Protein AF-A0A6C0LDL0-F1 (afdb_monomer_lite)

Organism: NCBI:txid1070528

pLDDT: mean 71.93, std 15.54, range [28.22, 93.62]

Sequence (248 aa):
MPNIIWKTESDQFRLFKLRNNGIKYDDFTFYVSGMIQRMNYEASFVFADFCFYDNYWELLEEDKIDSIYRKVIIENINTLTFTECYNLLWTDAGDKQNHINDLLTMKHNLYNAIRNHIEYHDHIEYISEDFYYRRKGDIASSRVCYRICLKENRNIIARYIYEKIWRAKNTNKDLLVNSTNKYILDHIRSTTYNKKDLEFVIYEYGIQNAIEEFRECYDGDPKDITFNIAYYILCDSFEYIAYTRSSL

Secondary structure (DSSP, 8-state):
------B-TTS-B----B--S-----HHHHHHHHHHHHHHHHHHHHHGGGTTSS-GGGS--HHHHHHHHIIIIIHHHHH--HHHHHHHHHTTS-S--TT---HHHHHHHHHHHHHHTBTTGGGS----GGGGT--TT-----EEEEEEEES-S--HHHHHHHHHHTT-EESSHHHHHHHHHHHHHHHHHSTT--HHHHHHHHHHH-HHHHHHHHTTT--S-GGGHHHHHHHHHHHHTEEEEEEEE---

Radius of gyration: 23.72 Å; chains: 1; bounding box: 54×42×66 Å

Foldseek 3Di:
DPPPQDCDPVSFGQPKDFDPPVDDDDPLNVVLVVLSVQLSVLVCVLCVVPPPDPCCVLRLALVSSQVSCCVRLVVVLLPDDQVRLCVNVPRPDPDDDPDPPDSLVSSVVSSVVSLVRIPCSVSHDDDPSCVSVDDPPDPWPFQKKKFKDFQDPQLVLLVVLCVVRRVRMHSDPVVSLVVSLVSLLVVLPPPPDDLVSLVVLCVSVPVVVLCVVCVVPDPDDPVCSSVVSSSVSSSVRMDIDIDTDTDD

Structure (mmCIF, N/CA/C/O backbone):
data_AF-A0A6C0LDL0-F1
#
_entry.id   AF-A0A6C0LDL0-F1
#
loop_
_atom_site.group_PDB
_atom_site.id
_atom_site.type_symbol
_atom_site.label_atom_id
_atom_site.label_alt_id
_atom_site.label_comp_id
_atom_site.label_asym_id
_atom_site.label_entity_id
_atom_site.label_seq_id
_atom_site.pdbx_PDB_ins_code
_atom_site.Cartn_x
_atom_site.Cartn_y
_atom_site.Cartn_z
_atom_site.occupancy
_atom_site.B_iso_or_equiv
_atom_site.auth_seq_id
_atom_site.auth_comp_id
_atom_site.auth_asym_id
_atom_site.auth_atom_id
_atom_site.pdbx_PDB_model_num
ATOM 1 N N . MET A 1 1 ? -2.805 -13.059 5.189 1.00 28.22 1 MET A N 1
ATOM 2 C CA . MET A 1 1 ? -1.572 -12.419 5.689 1.00 28.22 1 MET A CA 1
ATOM 3 C C . MET A 1 1 ? -0.573 -12.437 4.547 1.00 28.22 1 MET A C 1
ATOM 5 O O . MET A 1 1 ? -0.261 -13.538 4.110 1.00 28.22 1 MET A O 1
ATOM 9 N N . PRO A 1 2 ? -0.129 -11.296 3.997 1.00 37.16 2 PRO A N 1
ATOM 10 C CA . PRO A 1 2 ? 1.035 -11.313 3.121 1.00 37.16 2 PRO A CA 1
ATOM 11 C C . PRO A 1 2 ? 2.207 -11.815 3.965 1.00 37.16 2 PRO A C 1
ATOM 13 O O . PRO A 1 2 ? 2.453 -11.283 5.049 1.00 37.16 2 PRO A O 1
ATOM 16 N N . ASN A 1 3 ? 2.838 -12.904 3.525 1.00 41.25 3 ASN A N 1
ATOM 17 C CA . ASN A 1 3 ? 3.999 -13.476 4.196 1.00 41.25 3 ASN A CA 1
ATOM 18 C C . ASN A 1 3 ? 5.022 -12.362 4.421 1.00 41.25 3 ASN A C 1
ATOM 20 O O . ASN A 1 3 ? 5.351 -11.651 3.474 1.00 41.25 3 ASN A O 1
ATOM 24 N N . ILE A 1 4 ? 5.467 -12.217 5.673 1.00 45.88 4 ILE A N 1
ATOM 25 C CA . ILE A 1 4 ? 6.482 -11.260 6.130 1.00 45.88 4 ILE A CA 1
ATOM 26 C C . ILE A 1 4 ? 7.511 -11.044 5.020 1.00 45.88 4 ILE A C 1
ATOM 28 O O . ILE A 1 4 ? 8.131 -12.002 4.568 1.00 45.88 4 ILE A O 1
ATOM 32 N N . ILE A 1 5 ? 7.652 -9.802 4.558 1.00 57.97 5 ILE A N 1
ATOM 33 C CA . ILE A 1 5 ? 8.619 -9.388 3.541 1.00 57.97 5 ILE A CA 1
ATOM 34 C C . ILE A 1 5 ? 10.006 -9.681 4.123 1.00 57.97 5 ILE A C 1
ATOM 36 O O . ILE A 1 5 ? 10.445 -9.067 5.092 1.00 57.97 5 ILE A O 1
ATOM 40 N N . TRP A 1 6 ? 10.591 -10.775 3.636 1.00 53.78 6 TRP A N 1
ATOM 41 C CA . TRP A 1 6 ? 11.450 -11.653 4.425 1.00 53.78 6 TRP A CA 1
ATOM 42 C C . TRP A 1 6 ? 12.727 -10.948 4.884 1.00 53.78 6 TRP A C 1
ATOM 44 O O . TRP A 1 6 ? 13.599 -10.651 4.068 1.00 53.78 6 TRP A O 1
ATOM 54 N N . LYS A 1 7 ? 12.865 -10.787 6.203 1.00 48.72 7 LYS A N 1
ATOM 55 C CA . LYS A 1 7 ? 14.163 -10.855 6.875 1.00 48.72 7 LYS A CA 1
ATOM 56 C C . LYS A 1 7 ? 14.710 -12.261 6.607 1.00 48.72 7 LYS A C 1
ATOM 58 O O . LYS A 1 7 ? 14.133 -13.243 7.071 1.00 48.72 7 LYS A O 1
ATOM 63 N N . THR A 1 8 ? 15.725 -12.383 5.759 1.00 53.81 8 THR A N 1
ATOM 64 C CA . THR A 1 8 ? 16.346 -13.685 5.471 1.00 53.81 8 THR A CA 1
ATOM 65 C C . THR A 1 8 ? 17.175 -14.164 6.666 1.00 53.81 8 THR A C 1
ATOM 67 O O . THR A 1 8 ? 17.489 -13.384 7.562 1.00 53.81 8 THR A O 1
ATOM 70 N N . GLU A 1 9 ? 17.607 -15.429 6.651 1.00 50.00 9 GLU A N 1
ATOM 71 C CA . GLU A 1 9 ? 18.563 -15.987 7.632 1.00 50.00 9 GLU A CA 1
ATOM 72 C C . GLU A 1 9 ? 19.895 -15.209 7.695 1.00 50.00 9 GLU A C 1
ATOM 74 O O . GLU A 1 9 ? 20.665 -15.358 8.636 1.00 50.00 9 GLU A O 1
ATOM 79 N N . SER A 1 10 ? 20.151 -14.354 6.701 1.00 53.44 10 SER A N 1
ATOM 80 C CA . SER A 1 10 ? 21.313 -13.471 6.597 1.00 53.44 10 SER A CA 1
ATOM 81 C C . SER A 1 10 ? 21.033 -12.017 7.016 1.00 53.44 10 SER A C 1
ATOM 83 O O . SER A 1 10 ? 21.749 -11.127 6.565 1.00 53.44 10 SER A O 1
ATOM 85 N N . ASP A 1 11 ? 19.958 -11.749 7.767 1.00 52.00 11 ASP A N 1
ATOM 86 C CA . ASP A 1 11 ? 19.522 -10.405 8.192 1.00 52.00 11 ASP A CA 1
ATOM 87 C C . ASP A 1 11 ? 19.252 -9.406 7.041 1.00 52.00 11 ASP A C 1
ATOM 89 O O . ASP A 1 11 ? 19.242 -8.193 7.245 1.00 52.00 11 ASP A O 1
ATOM 93 N N . GLN A 1 12 ? 18.995 -9.881 5.816 1.00 57.44 12 GLN A N 1
ATOM 94 C CA . GLN A 1 12 ? 18.737 -8.997 4.673 1.00 57.44 12 GLN A CA 1
ATOM 95 C C . GLN A 1 12 ? 17.242 -8.769 4.460 1.00 57.44 12 GLN A C 1
ATOM 97 O O . GLN A 1 12 ? 16.451 -9.711 4.453 1.00 57.44 12 GLN A O 1
ATOM 102 N N . PHE A 1 13 ? 16.879 -7.510 4.221 1.00 64.88 13 PHE A N 1
ATOM 103 C CA . PHE A 1 13 ? 15.539 -7.090 3.826 1.00 64.88 13 PHE A CA 1
ATOM 104 C C . PHE A 1 13 ? 15.328 -7.316 2.323 1.00 64.88 13 PHE A C 1
ATOM 106 O O . PHE A 1 13 ? 16.095 -6.800 1.506 1.00 64.88 13 PHE A O 1
ATOM 113 N N . ARG A 1 14 ? 14.300 -8.083 1.935 1.00 71.94 14 ARG A N 1
ATOM 114 C CA . ARG A 1 14 ? 13.964 -8.326 0.519 1.00 71.94 14 ARG A CA 1
ATOM 115 C C . ARG A 1 14 ? 12.525 -7.935 0.208 1.00 71.94 14 ARG A C 1
ATOM 117 O O . ARG A 1 14 ? 11.617 -8.744 0.384 1.00 71.94 14 ARG A O 1
ATOM 124 N N . LEU A 1 15 ? 12.360 -6.712 -0.291 1.00 78.31 15 LEU A N 1
ATOM 125 C CA . LEU A 1 15 ? 11.084 -6.135 -0.711 1.00 78.31 15 LEU A CA 1
ATOM 126 C C . LEU A 1 15 ? 10.653 -6.567 -2.112 1.00 78.31 15 LEU A C 1
ATOM 128 O O . LEU A 1 15 ? 9.472 -6.744 -2.351 1.00 78.31 15 LEU A O 1
ATOM 132 N N . PHE A 1 16 ? 11.595 -6.752 -3.032 1.00 83.12 16 PHE A N 1
ATOM 133 C CA . PHE A 1 16 ? 11.325 -7.079 -4.428 1.00 83.12 16 PHE A CA 1
ATOM 134 C C . PHE A 1 16 ? 11.878 -8.459 -4.772 1.00 83.12 16 PHE A C 1
ATOM 136 O O . PHE A 1 16 ? 12.965 -8.849 -4.331 1.00 83.12 16 PHE A O 1
ATOM 143 N N . LYS A 1 17 ? 11.133 -9.200 -5.590 1.00 84.94 17 LYS A N 1
ATOM 144 C CA . LYS A 1 17 ? 11.493 -10.535 -6.069 1.00 84.94 17 LYS A CA 1
ATOM 145 C C . LYS A 1 17 ? 11.041 -10.702 -7.511 1.00 84.94 17 LYS A C 1
ATOM 147 O O . LYS A 1 17 ? 10.088 -10.057 -7.947 1.00 84.94 17 LYS A O 1
ATOM 152 N N . LEU A 1 18 ? 11.751 -11.562 -8.233 1.00 84.50 18 LEU A N 1
ATOM 153 C CA . LEU A 1 18 ? 11.406 -11.922 -9.599 1.00 84.50 18 LEU A CA 1
ATOM 154 C C . LEU A 1 18 ? 10.210 -12.881 -9.567 1.00 84.50 18 LEU A C 1
ATOM 156 O O . LEU A 1 18 ? 10.210 -13.843 -8.797 1.00 84.50 18 LEU A O 1
ATOM 160 N N . ARG A 1 19 ? 9.200 -12.634 -10.398 1.00 83.94 19 ARG A N 1
ATOM 161 C CA . ARG A 1 19 ? 8.028 -13.501 -10.519 1.00 83.94 19 ARG A CA 1
ATOM 162 C C . ARG A 1 19 ? 8.451 -14.834 -11.144 1.00 83.94 19 ARG A C 1
ATOM 164 O O . ARG A 1 19 ? 9.032 -14.863 -12.225 1.00 83.94 19 ARG A O 1
ATOM 171 N N . ASN A 1 20 ? 8.181 -15.944 -10.461 1.00 69.06 20 ASN A N 1
ATOM 172 C CA . ASN A 1 20 ? 8.690 -17.261 -10.844 1.00 69.06 20 ASN A CA 1
ATOM 173 C C . ASN A 1 20 ? 7.815 -17.906 -11.940 1.00 69.06 20 ASN A C 1
ATOM 175 O O . ASN A 1 20 ? 7.008 -18.787 -11.664 1.00 69.06 20 ASN A O 1
ATOM 179 N N . ASN A 1 21 ? 7.951 -17.439 -13.184 1.00 65.19 21 ASN A N 1
ATOM 180 C CA . ASN A 1 21 ? 7.106 -17.848 -14.318 1.00 65.19 21 ASN A CA 1
ATOM 181 C C . ASN A 1 21 ? 7.769 -18.890 -15.247 1.00 65.19 21 ASN A C 1
ATOM 183 O O . ASN A 1 21 ? 7.489 -18.917 -16.440 1.00 65.19 21 ASN A O 1
ATOM 187 N N . GLY A 1 22 ? 8.661 -19.746 -14.732 1.00 58.62 22 GLY A N 1
ATOM 188 C CA . GLY A 1 22 ? 9.366 -20.741 -15.564 1.00 58.62 22 GLY A CA 1
ATOM 189 C C . GLY A 1 22 ? 10.417 -20.126 -16.497 1.00 58.62 22 GLY A C 1
ATOM 190 O O . GLY A 1 22 ? 10.617 -20.593 -17.616 1.00 58.62 22 GLY A O 1
ATOM 191 N N . ILE A 1 23 ? 11.061 -19.054 -16.033 1.00 57.69 23 ILE A N 1
ATOM 192 C CA . ILE A 1 23 ? 11.940 -18.192 -16.822 1.00 57.69 23 ILE A CA 1
ATOM 193 C C . ILE A 1 23 ? 13.207 -18.945 -17.261 1.00 57.69 23 ILE A C 1
ATOM 195 O O . ILE A 1 23 ? 13.897 -19.556 -16.441 1.00 57.69 23 ILE A O 1
ATOM 199 N N . LYS A 1 24 ? 13.537 -18.875 -18.555 1.00 62.00 24 LYS A N 1
ATOM 200 C CA . LYS A 1 24 ? 14.876 -19.210 -19.056 1.00 62.00 24 LYS A CA 1
ATOM 201 C C . LYS A 1 24 ? 15.785 -18.009 -18.811 1.00 62.00 24 LYS A C 1
ATOM 203 O O . LYS A 1 24 ? 15.403 -16.894 -19.126 1.00 62.00 24 LYS A O 1
ATOM 208 N N . TYR A 1 25 ? 16.973 -18.234 -18.254 1.00 64.75 25 TYR A N 1
ATOM 209 C CA . TYR A 1 25 ? 17.947 -17.162 -18.048 1.00 64.75 25 TYR A CA 1
ATOM 210 C C . TYR A 1 25 ? 18.442 -16.622 -19.394 1.00 64.75 25 TYR A C 1
ATOM 212 O O . TYR A 1 25 ? 19.278 -17.247 -20.046 1.00 64.75 25 TYR A O 1
ATOM 220 N N . ASP A 1 26 ? 17.914 -15.470 -19.783 1.00 76.94 26 ASP A N 1
ATOM 221 C CA . ASP A 1 26 ? 18.358 -14.644 -20.900 1.00 76.94 26 ASP A CA 1
ATOM 222 C C . ASP A 1 26 ? 18.876 -13.282 -20.401 1.00 76.94 26 ASP A C 1
ATOM 224 O O . ASP A 1 26 ? 18.864 -12.981 -19.198 1.00 76.94 26 ASP A O 1
ATOM 228 N N . ASP A 1 27 ? 19.369 -12.460 -21.329 1.00 80.69 27 ASP A N 1
ATOM 229 C CA . ASP A 1 27 ? 19.936 -11.144 -21.023 1.00 80.69 27 ASP A CA 1
ATOM 230 C C . ASP A 1 27 ? 18.918 -10.220 -20.333 1.00 80.69 27 ASP A C 1
ATOM 232 O O . ASP A 1 27 ? 19.276 -9.465 -19.423 1.00 80.69 27 ASP A O 1
ATOM 236 N N . PHE A 1 28 ? 17.635 -10.319 -20.698 1.00 85.94 28 PHE A N 1
ATOM 237 C CA . PHE A 1 28 ? 16.559 -9.557 -20.069 1.00 85.94 28 PHE A CA 1
ATOM 238 C C . PHE A 1 28 ? 16.333 -9.981 -18.613 1.00 85.94 28 PHE A C 1
ATOM 240 O O . PHE A 1 28 ? 16.312 -9.145 -17.706 1.00 85.94 28 PHE A O 1
ATOM 247 N N . THR A 1 29 ? 16.257 -11.282 -18.350 1.00 84.88 29 THR A N 1
ATOM 248 C CA . THR A 1 29 ? 16.105 -11.840 -17.002 1.00 84.88 29 THR A CA 1
ATOM 249 C C . THR A 1 29 ? 17.275 -11.455 -16.101 1.00 84.88 29 THR A C 1
ATOM 251 O O . THR A 1 29 ? 17.080 -11.122 -14.924 1.00 84.88 29 THR A O 1
ATOM 254 N N . PHE A 1 30 ? 18.498 -11.470 -16.639 1.00 87.00 30 PHE A N 1
ATOM 255 C CA . PHE A 1 30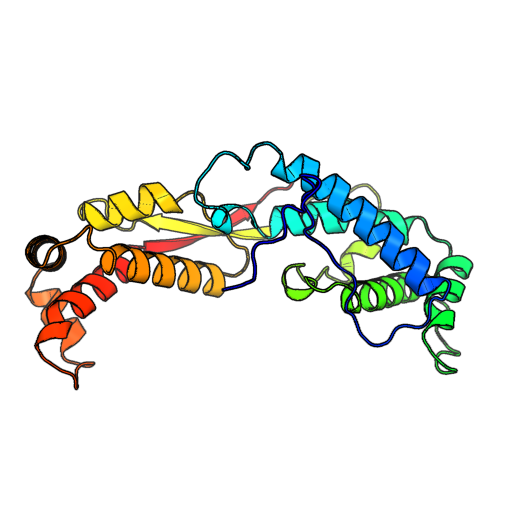 ? 19.684 -11.014 -15.921 1.00 87.00 30 PHE A CA 1
ATOM 256 C C . PHE A 1 30 ? 19.593 -9.519 -15.584 1.00 87.00 30 PHE A C 1
ATOM 258 O O . PHE A 1 30 ? 19.826 -9.127 -14.436 1.00 87.00 30 PHE A O 1
ATOM 265 N N . TYR A 1 31 ? 19.171 -8.697 -16.548 1.00 88.50 31 TYR A N 1
ATOM 266 C CA . TYR A 1 31 ? 18.965 -7.263 -16.360 1.00 88.50 31 TYR A CA 1
ATOM 267 C C . TYR A 1 31 ? 17.920 -6.958 -15.272 1.00 88.50 31 TYR A C 1
ATOM 269 O O . TYR A 1 31 ? 18.196 -6.196 -14.339 1.00 88.50 31 TYR A O 1
ATOM 277 N N . VAL A 1 32 ? 16.752 -7.610 -15.321 1.00 87.31 32 VAL A N 1
ATOM 278 C CA . VAL A 1 32 ? 15.690 -7.467 -14.308 1.00 87.31 32 VAL A CA 1
ATOM 279 C C . VAL A 1 32 ? 16.180 -7.905 -12.927 1.00 87.31 32 VAL A C 1
ATOM 281 O O . VAL A 1 32 ? 15.960 -7.204 -11.936 1.00 87.31 32 VAL A O 1
ATOM 284 N N . SER A 1 33 ? 16.902 -9.024 -12.847 1.00 87.25 33 SER A N 1
ATOM 285 C CA . SER A 1 33 ? 17.465 -9.522 -11.586 1.00 87.25 33 SER A CA 1
ATOM 286 C C . SER A 1 33 ? 18.438 -8.521 -10.954 1.00 87.25 33 SER A C 1
ATOM 288 O O . SER A 1 33 ? 18.387 -8.292 -9.743 1.00 87.25 33 SER A O 1
ATOM 290 N N . GLY A 1 34 ? 19.284 -7.875 -11.764 1.00 88.06 34 GLY A N 1
ATOM 291 C CA . GLY A 1 34 ? 20.188 -6.817 -11.312 1.00 88.06 34 GLY A CA 1
ATOM 292 C C . GLY A 1 34 ? 19.450 -5.590 -10.765 1.00 88.06 34 GLY A C 1
ATOM 293 O O . GLY A 1 34 ? 19.830 -5.055 -9.720 1.00 88.06 34 GLY A O 1
ATOM 294 N N . MET A 1 35 ? 18.356 -5.171 -11.412 1.00 87.81 35 MET A N 1
ATOM 295 C CA . MET A 1 35 ? 17.511 -4.086 -10.897 1.00 87.81 35 MET A CA 1
ATOM 296 C C . MET A 1 35 ? 16.876 -4.450 -9.555 1.00 87.81 35 MET A C 1
ATOM 298 O O . MET A 1 35 ? 16.961 -3.663 -8.616 1.00 87.81 35 MET A O 1
ATOM 302 N N . ILE A 1 36 ? 16.325 -5.657 -9.420 1.00 87.69 36 ILE A N 1
ATOM 303 C CA . ILE A 1 36 ? 15.714 -6.127 -8.168 1.00 87.69 36 ILE A CA 1
ATOM 304 C C . ILE A 1 36 ? 16.727 -6.136 -7.015 1.00 87.69 36 ILE A C 1
ATOM 306 O O . ILE A 1 36 ? 16.395 -5.736 -5.898 1.00 87.69 36 ILE A O 1
ATOM 310 N N . GLN A 1 37 ? 17.974 -6.548 -7.260 1.00 87.31 37 GLN A N 1
ATOM 311 C CA . GLN A 1 37 ? 19.031 -6.496 -6.243 1.00 87.31 37 GLN A CA 1
ATOM 312 C C . GLN A 1 37 ? 19.301 -5.063 -5.771 1.00 87.31 37 GLN A C 1
ATOM 314 O O . GLN A 1 37 ? 19.355 -4.816 -4.566 1.00 87.31 37 GLN A O 1
ATOM 319 N N . ARG A 1 38 ? 19.410 -4.108 -6.703 1.00 86.88 38 ARG A N 1
ATOM 320 C CA . ARG A 1 38 ? 19.598 -2.686 -6.375 1.00 86.88 38 ARG A CA 1
ATOM 321 C C . ARG A 1 38 ? 18.394 -2.101 -5.643 1.00 86.88 38 ARG A C 1
ATOM 323 O O . ARG A 1 38 ? 18.577 -1.378 -4.673 1.00 86.88 38 ARG A O 1
ATOM 330 N N . MET A 1 39 ? 17.176 -2.448 -6.054 1.00 85.56 39 MET A N 1
ATOM 331 C CA . MET A 1 39 ? 15.959 -2.015 -5.364 1.00 85.56 39 MET A CA 1
ATOM 332 C C . MET A 1 39 ? 15.907 -2.537 -3.929 1.00 85.56 39 MET A C 1
ATOM 334 O O . MET A 1 39 ? 15.558 -1.787 -3.028 1.00 85.56 39 MET A O 1
ATOM 338 N N . ASN A 1 40 ? 16.282 -3.797 -3.693 1.00 84.56 40 ASN A N 1
ATOM 339 C CA . ASN A 1 40 ? 16.356 -4.355 -2.341 1.00 84.56 40 ASN A CA 1
ATOM 340 C C . ASN A 1 40 ? 17.429 -3.675 -1.485 1.00 84.56 40 ASN A C 1
ATOM 342 O O . ASN A 1 40 ? 17.199 -3.426 -0.304 1.00 84.56 40 ASN A O 1
ATOM 346 N N . TYR A 1 41 ? 18.575 -3.337 -2.078 1.00 84.31 41 TYR A N 1
ATOM 347 C CA . TYR A 1 41 ? 19.612 -2.559 -1.405 1.00 84.31 41 TYR A CA 1
ATOM 348 C C . TYR A 1 41 ? 19.095 -1.170 -1.007 1.00 84.31 41 TYR A C 1
ATOM 350 O O . TYR A 1 41 ? 19.170 -0.805 0.160 1.00 84.31 41 TYR A O 1
ATOM 358 N N . GLU A 1 42 ? 18.482 -0.428 -1.928 1.00 82.00 42 GLU A N 1
ATOM 359 C CA . GLU A 1 42 ? 17.892 0.888 -1.645 1.00 82.00 42 GLU A CA 1
ATOM 360 C C . GLU A 1 42 ? 16.760 0.816 -0.613 1.00 82.00 42 GLU A C 1
ATOM 362 O O . GLU A 1 42 ? 16.717 1.613 0.323 1.00 82.00 42 GLU A O 1
ATOM 367 N N . ALA A 1 43 ? 15.895 -0.195 -0.722 1.00 79.62 43 ALA A N 1
ATOM 368 C CA . ALA A 1 43 ? 14.877 -0.480 0.278 1.00 79.62 43 ALA A CA 1
ATOM 369 C C . ALA A 1 43 ? 15.507 -0.668 1.661 1.00 79.62 43 ALA A C 1
ATOM 371 O O . ALA A 1 43 ? 15.029 -0.086 2.629 1.00 79.62 43 ALA A O 1
ATOM 372 N N . SER A 1 44 ? 16.614 -1.406 1.763 1.00 76.75 44 SER A N 1
ATOM 373 C CA . SER A 1 44 ? 17.271 -1.619 3.053 1.00 76.75 44 SER A CA 1
ATOM 374 C C . SER A 1 44 ? 17.696 -0.314 3.736 1.00 76.75 44 SER A C 1
ATOM 376 O O . SER A 1 44 ? 17.535 -0.225 4.945 1.00 76.75 44 SER A O 1
ATOM 378 N N . PHE A 1 45 ? 18.124 0.722 2.999 1.00 74.38 45 PHE A N 1
ATOM 379 C CA . PHE A 1 45 ? 18.415 2.041 3.587 1.00 74.38 45 PHE A CA 1
ATOM 380 C C . PHE A 1 45 ? 17.151 2.792 3.977 1.00 74.38 45 PHE A C 1
ATOM 382 O O . PHE A 1 45 ? 17.072 3.320 5.081 1.00 74.38 45 PHE A O 1
ATOM 389 N N . VAL A 1 46 ? 16.155 2.826 3.088 1.00 71.69 46 VAL A N 1
ATOM 390 C CA . VAL A 1 46 ? 14.884 3.526 3.335 1.00 71.69 46 VAL A CA 1
ATOM 391 C C . VAL A 1 46 ? 14.149 2.940 4.546 1.00 71.69 46 VAL A C 1
ATOM 393 O O . VAL A 1 46 ? 13.451 3.663 5.258 1.00 71.69 46 VAL A O 1
ATOM 396 N N . PHE A 1 47 ? 14.324 1.642 4.797 1.00 68.75 47 PHE A N 1
ATOM 397 C CA . PHE A 1 47 ? 13.662 0.909 5.872 1.00 68.75 47 PHE A CA 1
ATOM 398 C C . PHE A 1 47 ? 14.574 0.582 7.072 1.00 68.75 47 PHE A C 1
ATOM 400 O O . PHE A 1 47 ? 14.081 0.019 8.049 1.00 68.75 47 PHE A O 1
ATOM 407 N N . ALA A 1 48 ? 15.861 0.959 7.056 1.00 64.38 48 ALA A N 1
ATOM 408 C CA . ALA A 1 48 ? 16.828 0.649 8.122 1.00 64.38 48 ALA A CA 1
ATOM 409 C C . ALA A 1 48 ? 16.403 1.176 9.505 1.00 64.38 48 ALA A C 1
ATOM 411 O O . ALA A 1 48 ? 16.566 0.483 10.508 1.00 64.38 48 ALA A O 1
ATOM 412 N N . ASP A 1 49 ? 15.796 2.364 9.555 1.00 52.00 49 ASP A N 1
ATOM 413 C CA . ASP A 1 49 ? 15.387 3.025 10.807 1.00 52.00 49 ASP A CA 1
ATOM 414 C C . ASP A 1 49 ? 14.121 2.423 11.441 1.00 52.00 49 ASP A C 1
ATOM 416 O O . ASP A 1 49 ? 13.716 2.791 12.545 1.00 52.00 49 ASP A O 1
ATOM 420 N N . PHE A 1 50 ? 13.471 1.491 10.749 1.00 53.59 50 PHE A N 1
ATOM 421 C CA . PHE A 1 50 ? 12.101 1.091 11.040 1.00 53.59 50 PHE A CA 1
ATOM 422 C C . PHE A 1 50 ? 11.949 -0.327 11.593 1.00 53.59 50 PHE A C 1
ATOM 424 O O . PHE A 1 50 ? 10.864 -0.703 12.033 1.00 53.59 50 PHE A O 1
ATOM 431 N N . CYS A 1 51 ? 13.045 -1.084 11.675 1.00 47.22 51 CYS A N 1
ATOM 432 C CA . CYS A 1 51 ? 13.107 -2.406 12.305 1.00 47.22 51 CYS A CA 1
ATOM 433 C C . CYS A 1 51 ? 12.820 -2.407 13.826 1.00 47.22 51 CYS A C 1
ATOM 435 O O . CYS A 1 51 ? 12.903 -3.462 14.449 1.00 47.22 51 CYS A O 1
ATOM 437 N N . PHE A 1 52 ? 12.492 -1.255 14.427 1.00 43.59 52 PHE A N 1
ATOM 438 C CA . PHE A 1 52 ? 12.288 -1.081 15.870 1.00 43.59 52 PHE A CA 1
ATOM 439 C C . PHE A 1 52 ? 10.845 -0.748 16.293 1.00 43.59 52 PHE A C 1
ATOM 441 O O . PHE A 1 52 ? 10.610 -0.571 17.486 1.00 43.59 52 PHE A O 1
ATOM 448 N N . TYR A 1 53 ? 9.881 -0.661 15.367 1.00 41.56 53 TYR A N 1
ATOM 449 C CA . TYR A 1 53 ? 8.473 -0.404 15.707 1.00 41.56 53 TYR A CA 1
ATOM 450 C C . TYR A 1 53 ? 7.574 -1.580 15.302 1.00 41.56 53 TYR A C 1
ATOM 452 O O . TYR A 1 53 ? 7.629 -2.051 14.169 1.00 41.56 53 TYR A O 1
ATOM 460 N N . ASP A 1 54 ? 6.715 -2.021 16.226 1.00 40.09 54 ASP A N 1
ATOM 461 C CA . ASP A 1 54 ? 5.868 -3.226 16.121 1.00 40.09 54 ASP A CA 1
ATOM 462 C C . ASP A 1 54 ? 4.810 -3.199 14.989 1.00 40.09 54 ASP A C 1
ATOM 464 O O . ASP A 1 54 ? 4.155 -4.208 14.731 1.00 40.09 54 ASP A O 1
ATOM 468 N N . ASN A 1 55 ? 4.662 -2.087 14.259 1.00 46.66 55 ASN A N 1
ATOM 469 C CA . ASN A 1 55 ? 3.671 -1.915 13.191 1.00 46.66 55 ASN A CA 1
ATOM 470 C C . ASN A 1 55 ? 4.320 -1.810 11.803 1.00 46.66 55 ASN A C 1
ATOM 472 O O . ASN A 1 55 ? 4.324 -0.767 11.154 1.00 46.66 55 ASN A O 1
ATOM 476 N N . TYR A 1 56 ? 4.819 -2.938 11.303 1.00 42.47 56 TYR A N 1
ATOM 477 C CA . TYR A 1 56 ? 5.441 -3.045 9.978 1.00 42.47 56 TYR A CA 1
ATOM 478 C C . TYR A 1 56 ? 4.506 -2.686 8.793 1.00 42.47 56 TYR A C 1
ATOM 480 O O . TYR A 1 56 ? 4.969 -2.371 7.701 1.00 42.47 56 TYR A O 1
ATOM 488 N N . TRP A 1 57 ? 3.182 -2.691 8.980 1.00 44.50 57 TRP A N 1
ATOM 489 C CA . TRP A 1 57 ? 2.222 -2.308 7.930 1.00 44.50 57 TRP A CA 1
ATOM 490 C C . TRP A 1 57 ? 2.130 -0.793 7.705 1.00 44.50 57 TRP A C 1
ATOM 492 O O . TRP A 1 57 ? 1.778 -0.371 6.609 1.00 44.50 57 TRP A O 1
ATOM 502 N N . GLU A 1 58 ? 2.512 0.026 8.693 1.00 48.34 58 GLU A N 1
ATOM 503 C CA . GLU A 1 58 ? 2.583 1.495 8.566 1.00 48.34 58 GLU A CA 1
ATOM 504 C C . GLU A 1 58 ? 3.762 1.954 7.684 1.00 48.34 58 GLU A C 1
ATOM 506 O O . GLU A 1 58 ? 3.928 3.139 7.406 1.00 48.34 58 GLU A O 1
ATOM 511 N N . LEU A 1 59 ? 4.602 1.011 7.249 1.00 48.69 59 LEU A N 1
ATOM 512 C CA . LEU A 1 59 ? 5.906 1.267 6.653 1.00 48.69 59 LEU A CA 1
ATOM 513 C C . LEU A 1 59 ? 5.968 1.154 5.143 1.00 48.69 59 LEU A C 1
ATOM 515 O O . LEU A 1 59 ? 6.788 1.833 4.526 1.00 48.69 59 LEU A O 1
ATOM 519 N N . LEU A 1 60 ? 5.073 0.379 4.546 1.00 55.16 60 LEU A N 1
ATOM 520 C CA . LEU A 1 60 ? 4.872 0.363 3.103 1.00 55.16 60 LEU A CA 1
ATOM 521 C C . LEU A 1 60 ? 4.001 1.560 2.702 1.00 55.16 60 LEU A C 1
ATOM 523 O O . LEU A 1 60 ? 2.976 1.396 2.049 1.00 55.16 60 LEU A O 1
ATOM 527 N N . GLU A 1 61 ? 4.388 2.772 3.116 1.00 62.81 61 GLU A N 1
ATOM 528 C CA . GLU A 1 61 ? 3.887 3.969 2.446 1.00 62.81 61 GLU A CA 1
ATOM 529 C C . GLU A 1 61 ? 4.264 3.802 0.971 1.00 62.81 61 GLU A C 1
ATOM 531 O O . GLU A 1 61 ? 5.453 3.722 0.649 1.00 62.81 61 GLU A O 1
ATOM 536 N N . GLU A 1 62 ? 3.263 3.686 0.097 1.00 61.84 62 GLU A N 1
ATOM 537 C CA . GLU A 1 62 ? 3.442 3.455 -1.343 1.00 61.84 62 GLU A CA 1
ATOM 538 C C . GLU A 1 62 ? 4.467 4.437 -1.929 1.00 61.84 62 GLU A C 1
ATOM 540 O O . GLU A 1 62 ? 5.323 4.030 -2.704 1.00 61.84 62 GLU A O 1
ATOM 545 N N . ASP A 1 63 ? 4.519 5.673 -1.416 1.00 62.47 63 ASP A N 1
ATOM 546 C CA . ASP A 1 63 ? 5.519 6.699 -1.739 1.00 62.47 63 ASP A CA 1
ATOM 547 C C . ASP A 1 63 ? 6.986 6.245 -1.604 1.00 62.47 63 ASP A C 1
ATOM 549 O O . ASP A 1 63 ? 7.846 6.646 -2.393 1.00 62.47 63 ASP A O 1
ATOM 553 N N . LYS A 1 64 ? 7.309 5.440 -0.586 1.00 71.12 64 LYS A N 1
ATOM 554 C CA . LYS A 1 64 ? 8.675 4.948 -0.343 1.00 71.12 64 LYS A CA 1
ATOM 555 C C . LYS A 1 64 ? 9.043 3.865 -1.348 1.00 71.12 64 LYS A C 1
ATOM 557 O O . LYS A 1 64 ? 10.151 3.881 -1.882 1.00 71.12 64 LYS A O 1
ATOM 562 N N . ILE A 1 65 ? 8.104 2.961 -1.629 1.00 73.94 65 ILE A N 1
ATOM 563 C CA . ILE A 1 65 ? 8.246 1.918 -2.655 1.00 73.94 65 ILE A CA 1
ATOM 564 C C . ILE A 1 65 ? 8.401 2.575 -4.028 1.00 73.94 65 ILE A C 1
ATOM 566 O O . ILE A 1 65 ? 9.327 2.248 -4.769 1.00 73.94 65 ILE A O 1
ATOM 570 N N . ASP A 1 66 ? 7.565 3.569 -4.315 1.00 72.50 66 ASP A N 1
ATOM 571 C CA . ASP A 1 66 ? 7.613 4.407 -5.506 1.00 72.50 66 ASP A CA 1
ATOM 572 C C . ASP A 1 66 ? 8.950 5.134 -5.653 1.00 72.50 66 ASP A C 1
ATOM 574 O O . ASP A 1 66 ? 9.508 5.187 -6.747 1.00 72.50 66 ASP A O 1
ATOM 578 N N . SER A 1 67 ? 9.480 5.703 -4.567 1.00 74.25 67 SER A N 1
ATOM 579 C CA . SER A 1 67 ? 10.773 6.393 -4.565 1.00 74.25 67 SER A CA 1
ATOM 580 C C . SER A 1 67 ? 11.908 5.444 -4.951 1.00 74.25 67 SER A C 1
ATOM 582 O O . SER A 1 67 ? 12.687 5.743 -5.859 1.00 74.25 67 SER A O 1
ATOM 584 N N . ILE A 1 68 ? 11.949 4.255 -4.342 1.00 79.69 68 ILE A N 1
ATOM 585 C CA . ILE A 1 68 ? 12.927 3.208 -4.672 1.00 79.69 68 ILE A CA 1
ATOM 586 C C . ILE A 1 68 ? 12.766 2.775 -6.132 1.00 79.69 68 ILE A C 1
ATOM 588 O O . ILE A 1 68 ? 13.745 2.669 -6.870 1.00 79.69 68 ILE A O 1
ATOM 592 N N . TYR A 1 69 ? 11.527 2.567 -6.572 1.00 80.81 69 TYR A N 1
ATOM 593 C CA . TYR A 1 69 ? 11.222 2.183 -7.939 1.00 80.81 69 TYR A CA 1
ATOM 594 C C . TYR A 1 69 ? 11.691 3.234 -8.950 1.00 80.81 69 TYR A C 1
ATOM 596 O O . TYR A 1 69 ? 12.348 2.900 -9.937 1.00 80.81 69 TYR A O 1
ATOM 604 N N . ARG A 1 70 ? 11.385 4.510 -8.706 1.00 75.81 70 ARG A N 1
ATOM 605 C CA . ARG A 1 70 ? 11.780 5.638 -9.560 1.00 75.81 70 ARG A CA 1
ATOM 606 C C . ARG A 1 70 ? 13.294 5.749 -9.641 1.00 75.81 70 ARG A C 1
ATOM 608 O O . ARG A 1 70 ? 13.835 5.780 -10.744 1.00 75.81 70 ARG A O 1
ATOM 615 N N . LYS A 1 71 ? 13.958 5.729 -8.487 1.00 81.25 71 LYS A N 1
ATOM 616 C CA . LYS A 1 71 ? 15.413 5.825 -8.377 1.00 81.25 71 LYS A CA 1
ATOM 617 C C . LYS A 1 71 ? 16.124 4.684 -9.097 1.00 81.25 71 LYS A C 1
ATOM 619 O O . LYS A 1 71 ? 17.139 4.901 -9.741 1.00 81.25 71 LYS A O 1
ATOM 624 N N . VAL A 1 72 ? 15.617 3.455 -8.998 1.00 85.12 72 VAL A N 1
ATOM 625 C CA . VAL A 1 72 ? 16.309 2.310 -9.599 1.00 85.12 72 VAL A CA 1
ATOM 626 C C . VAL A 1 72 ? 15.839 2.041 -11.022 1.00 85.12 72 VAL A C 1
ATOM 628 O O . VAL A 1 72 ? 16.665 2.042 -11.926 1.00 85.12 72 VAL A O 1
ATOM 631 N N . ILE A 1 73 ? 14.552 1.818 -11.270 1.00 83.62 73 ILE A N 1
ATOM 632 C CA . ILE A 1 73 ? 14.088 1.364 -12.588 1.00 83.62 73 ILE A CA 1
ATOM 633 C C . ILE A 1 73 ? 14.057 2.516 -13.589 1.00 83.62 73 ILE A C 1
ATOM 635 O O . ILE A 1 73 ? 14.670 2.420 -14.651 1.00 83.62 73 ILE A O 1
ATOM 639 N N . ILE A 1 74 ? 13.379 3.619 -13.256 1.00 80.88 74 ILE A N 1
ATOM 640 C CA . ILE A 1 74 ? 13.189 4.718 -14.215 1.00 80.88 74 ILE A CA 1
ATOM 641 C C . ILE A 1 74 ? 14.526 5.366 -14.564 1.00 80.88 74 ILE A C 1
ATOM 643 O O . ILE A 1 74 ? 14.815 5.564 -15.743 1.00 80.88 74 ILE A O 1
ATOM 647 N N . GLU A 1 75 ? 15.356 5.685 -13.567 1.00 82.75 75 GLU A N 1
ATOM 648 C CA . GLU A 1 75 ? 16.657 6.304 -13.836 1.00 82.75 75 GLU A CA 1
ATOM 649 C C . GLU A 1 75 ? 17.553 5.390 -14.678 1.00 82.75 75 GLU A C 1
ATOM 651 O O . GLU A 1 75 ? 18.163 5.876 -15.628 1.00 82.75 75 GLU A O 1
ATOM 656 N N . ASN A 1 76 ? 17.577 4.072 -14.422 1.00 85.00 76 ASN A N 1
ATOM 657 C CA . ASN A 1 76 ? 18.376 3.150 -15.237 1.00 85.00 76 ASN A CA 1
ATOM 658 C C . ASN A 1 76 ? 17.845 3.063 -16.676 1.00 85.00 76 ASN A C 1
ATOM 660 O O . ASN A 1 76 ? 18.625 3.253 -17.608 1.00 85.00 76 ASN A O 1
ATOM 664 N N . ILE A 1 77 ? 16.537 2.869 -16.885 1.00 86.69 77 ILE A N 1
ATOM 665 C CA . ILE A 1 77 ? 15.942 2.828 -18.235 1.00 86.69 77 ILE A CA 1
ATOM 666 C C . ILE A 1 77 ? 16.203 4.135 -18.992 1.00 86.69 77 ILE A C 1
ATOM 668 O O . ILE A 1 77 ? 16.508 4.125 -20.185 1.00 86.69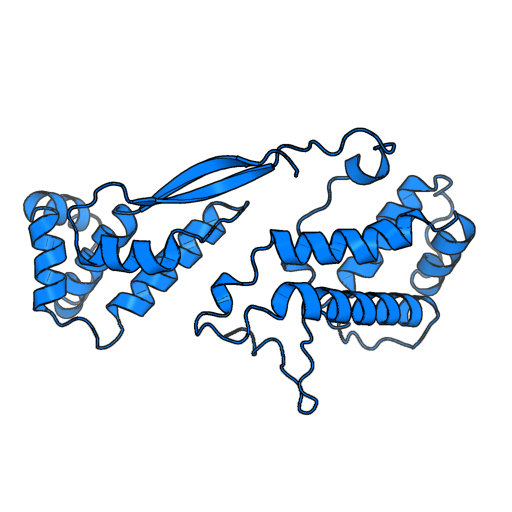 77 ILE A O 1
ATOM 672 N N . ASN A 1 78 ? 16.132 5.280 -18.311 1.00 84.00 78 ASN A N 1
ATOM 673 C CA . ASN A 1 78 ? 16.358 6.576 -18.941 1.00 84.00 78 ASN A CA 1
ATOM 674 C C . ASN A 1 78 ? 17.782 6.749 -19.476 1.00 84.00 78 ASN A C 1
ATOM 676 O O . ASN A 1 78 ? 17.950 7.489 -20.448 1.00 84.00 78 ASN A O 1
ATOM 680 N N . THR A 1 79 ? 18.772 6.044 -18.923 1.00 86.00 79 THR A N 1
ATOM 681 C CA . THR A 1 79 ? 20.152 6.063 -19.441 1.00 86.00 79 THR A CA 1
ATOM 682 C C . THR A 1 79 ? 20.357 5.210 -20.691 1.00 86.00 79 THR A C 1
ATOM 684 O O . THR A 1 79 ? 21.323 5.443 -21.413 1.00 86.00 79 THR A O 1
ATOM 687 N N . LEU A 1 80 ? 19.444 4.280 -20.984 1.00 87.31 80 LEU A N 1
ATOM 688 C CA . LEU A 1 80 ? 19.589 3.365 -22.111 1.00 87.31 80 LEU A CA 1
ATOM 689 C C . LEU A 1 80 ? 19.385 4.061 -23.462 1.00 87.31 80 LEU A C 1
ATOM 691 O O . LEU A 1 80 ? 18.538 4.953 -23.635 1.00 87.31 80 LEU A O 1
ATOM 695 N N . THR A 1 81 ? 20.156 3.600 -24.435 1.00 87.38 81 THR A N 1
ATOM 696 C CA . THR A 1 81 ? 20.015 3.906 -25.856 1.00 87.38 81 THR A CA 1
ATOM 697 C C . THR A 1 81 ? 18.905 3.073 -26.494 1.00 87.38 81 THR A C 1
ATOM 699 O O . THR A 1 81 ? 18.422 2.092 -25.931 1.00 87.38 81 THR A O 1
ATOM 702 N N . PHE A 1 82 ? 18.511 3.447 -27.713 1.00 85.88 82 PHE A N 1
ATOM 703 C CA . PHE A 1 82 ? 17.528 2.693 -28.496 1.00 85.88 82 PHE A CA 1
ATOM 704 C C . PHE A 1 82 ? 17.940 1.231 -28.682 1.00 85.88 82 PHE A C 1
ATOM 706 O O . PHE A 1 82 ? 17.151 0.333 -28.414 1.00 85.88 82 PHE A O 1
ATOM 713 N N . THR A 1 83 ? 19.192 0.993 -29.080 1.00 85.38 83 THR A N 1
ATOM 714 C CA . THR A 1 83 ? 19.726 -0.352 -29.322 1.00 85.38 83 THR A CA 1
ATOM 715 C C . THR A 1 83 ? 19.710 -1.214 -28.061 1.00 85.38 83 THR A C 1
ATOM 717 O O . THR A 1 83 ? 19.357 -2.387 -28.125 1.00 85.38 83 THR A O 1
ATOM 720 N N . GLU A 1 84 ? 20.048 -0.643 -26.904 1.00 88.00 84 GLU A N 1
ATOM 721 C CA . GLU A 1 84 ? 20.009 -1.369 -25.629 1.00 88.00 84 GLU A CA 1
ATOM 722 C C . GLU A 1 84 ? 18.574 -1.719 -25.229 1.00 88.00 84 GLU A C 1
ATOM 724 O O . GLU A 1 84 ? 18.301 -2.870 -24.892 1.00 88.00 84 GLU A O 1
ATOM 729 N N . CYS A 1 85 ? 17.641 -0.766 -25.340 1.00 85.88 85 CYS A N 1
ATOM 730 C CA . CYS A 1 85 ? 16.221 -1.036 -25.115 1.00 85.88 85 CYS A CA 1
ATOM 731 C C . CYS A 1 85 ? 15.693 -2.126 -26.058 1.00 85.88 85 CYS A C 1
ATOM 733 O O . CYS A 1 85 ? 14.923 -2.985 -25.635 1.00 85.88 85 CYS A O 1
ATOM 735 N N . TYR A 1 86 ? 16.114 -2.105 -27.325 1.00 83.94 86 TYR A N 1
ATOM 736 C CA . TYR A 1 86 ? 15.725 -3.091 -28.329 1.00 83.94 86 TYR A CA 1
ATOM 737 C C . TYR A 1 86 ? 16.209 -4.488 -27.975 1.00 83.94 86 TYR A C 1
ATOM 739 O O . TYR A 1 86 ? 15.403 -5.411 -27.929 1.00 83.94 86 TYR A O 1
ATOM 747 N N . ASN A 1 87 ? 17.491 -4.642 -27.652 1.00 84.44 87 ASN A N 1
ATOM 748 C CA . ASN A 1 87 ? 18.057 -5.946 -27.313 1.00 84.44 87 ASN A CA 1
ATOM 749 C C . ASN A 1 87 ? 17.405 -6.550 -26.057 1.00 84.44 87 ASN A C 1
ATOM 751 O O . ASN A 1 87 ? 17.164 -7.756 -26.006 1.00 84.44 87 ASN A O 1
ATOM 755 N N . LEU A 1 88 ? 17.075 -5.711 -25.070 1.00 85.00 88 LEU A N 1
ATOM 756 C CA . LEU A 1 88 ? 16.410 -6.143 -23.838 1.00 85.00 88 LEU A CA 1
ATOM 757 C C . LEU A 1 88 ? 14.942 -6.536 -24.052 1.00 85.00 88 LEU A C 1
ATOM 759 O O . LEU A 1 88 ? 14.464 -7.443 -23.388 1.00 85.00 88 LEU A O 1
ATOM 763 N N . LEU A 1 89 ? 14.219 -5.886 -24.966 1.00 79.56 89 LEU A N 1
ATOM 764 C CA . LEU A 1 89 ? 12.828 -6.243 -25.280 1.00 79.56 89 LEU A CA 1
ATOM 765 C C . LEU A 1 89 ? 12.722 -7.447 -26.229 1.00 79.56 89 LEU A C 1
ATOM 767 O O . LEU A 1 89 ? 11.821 -8.273 -26.101 1.00 79.56 89 LEU A O 1
ATOM 771 N N . TRP A 1 90 ? 13.633 -7.543 -27.197 1.00 71.00 90 TRP A N 1
ATOM 772 C CA . TRP A 1 90 ? 13.599 -8.561 -28.252 1.00 71.00 90 TRP A CA 1
ATOM 773 C C . TRP A 1 90 ? 14.056 -9.943 -27.772 1.00 71.00 90 TRP A C 1
ATOM 775 O O . TRP A 1 90 ? 13.753 -10.952 -28.402 1.00 71.00 90 TRP A O 1
ATOM 785 N N . THR A 1 91 ? 14.768 -10.007 -26.646 1.00 62.66 91 THR A N 1
ATOM 786 C CA . THR A 1 91 ? 15.114 -11.282 -26.003 1.00 62.66 91 THR A CA 1
ATOM 787 C C . THR A 1 91 ? 13.892 -11.985 -25.393 1.00 62.66 91 THR A C 1
ATOM 789 O O . THR A 1 91 ? 13.896 -13.210 -25.330 1.00 62.66 91 THR A O 1
ATOM 792 N N . ASP A 1 92 ? 12.818 -11.248 -25.075 1.00 54.97 92 ASP A N 1
ATOM 793 C CA . ASP A 1 92 ? 11.585 -11.772 -24.459 1.00 54.97 92 ASP A CA 1
ATOM 794 C C . ASP A 1 92 ? 10.408 -11.913 -25.459 1.00 54.97 92 ASP A C 1
ATOM 796 O O . ASP A 1 92 ? 9.585 -12.827 -25.364 1.00 54.97 92 ASP A O 1
ATOM 800 N N . ALA A 1 93 ? 10.332 -11.052 -26.482 1.00 50.53 93 ALA A N 1
ATOM 801 C CA . ALA A 1 93 ? 9.210 -11.014 -27.424 1.00 50.53 93 ALA A CA 1
ATOM 802 C C . ALA A 1 93 ? 9.549 -11.639 -28.789 1.00 50.53 93 ALA A C 1
ATOM 804 O O . ALA A 1 93 ? 10.150 -11.007 -29.656 1.00 50.53 93 ALA A O 1
ATOM 805 N N . GLY A 1 94 ? 9.082 -12.866 -29.029 1.00 51.19 94 GLY A N 1
ATOM 806 C CA . GLY A 1 94 ? 9.106 -13.475 -30.360 1.00 51.19 94 GLY A CA 1
ATOM 807 C C . GLY A 1 94 ? 8.369 -12.631 -31.419 1.00 51.19 94 GLY A C 1
ATOM 808 O O . GLY A 1 94 ? 7.150 -12.474 -31.371 1.00 51.19 94 GLY A O 1
ATOM 809 N N . ASP A 1 95 ? 9.127 -12.124 -32.393 1.00 50.41 95 ASP A N 1
ATOM 810 C CA . ASP A 1 95 ? 8.747 -11.754 -33.771 1.00 50.41 95 ASP A CA 1
ATOM 811 C C . ASP A 1 95 ? 7.613 -10.740 -34.041 1.00 50.41 95 ASP A C 1
ATOM 813 O O . ASP A 1 95 ? 7.147 -10.629 -35.178 1.00 50.41 95 ASP A O 1
ATOM 817 N N . LYS A 1 96 ? 7.167 -9.920 -33.082 1.00 53.97 96 LYS A N 1
ATOM 818 C CA . LYS A 1 96 ? 6.117 -8.917 -33.371 1.00 53.97 96 LYS A CA 1
ATOM 819 C C . LYS A 1 96 ? 6.393 -7.530 -32.806 1.00 53.97 96 LYS A C 1
ATOM 821 O O . LYS A 1 96 ? 5.753 -7.154 -31.834 1.00 53.97 96 LYS A O 1
ATOM 826 N N . GLN A 1 97 ? 7.234 -6.733 -33.479 1.00 54.44 97 GLN A N 1
ATOM 827 C CA . GLN A 1 97 ? 7.123 -5.257 -33.490 1.00 54.44 97 GLN A CA 1
ATOM 828 C C . GLN A 1 97 ? 8.050 -4.593 -34.535 1.00 54.44 97 GLN A C 1
ATOM 830 O O . GLN A 1 97 ? 8.953 -3.832 -34.211 1.00 54.44 97 GLN A O 1
ATOM 835 N N . ASN A 1 98 ? 7.782 -4.803 -35.828 1.00 50.62 98 ASN A N 1
ATOM 836 C CA . ASN A 1 98 ? 8.519 -4.165 -36.940 1.00 50.62 98 ASN A CA 1
ATOM 837 C C . ASN A 1 98 ? 8.271 -2.644 -37.113 1.00 50.62 98 ASN A C 1
ATOM 839 O O . ASN A 1 98 ? 8.593 -2.088 -38.162 1.00 50.62 98 ASN A O 1
ATOM 843 N N . HIS A 1 99 ? 7.685 -1.950 -36.129 1.00 55.91 99 HIS A N 1
ATOM 844 C CA . HIS A 1 99 ? 7.201 -0.572 -36.315 1.00 55.91 99 HIS A CA 1
ATOM 845 C C . HIS A 1 99 ? 7.483 0.406 -35.164 1.00 55.91 99 HIS A C 1
ATOM 847 O O . HIS A 1 99 ? 7.003 1.537 -35.220 1.00 55.91 99 HIS A O 1
ATOM 853 N N . ILE A 1 100 ? 8.267 0.038 -34.143 1.00 62.81 100 ILE A N 1
ATOM 854 C CA . ILE A 1 100 ? 8.631 0.991 -33.081 1.00 62.81 100 ILE A CA 1
ATOM 855 C C . ILE A 1 100 ? 9.956 1.670 -33.436 1.00 62.81 100 ILE A C 1
ATOM 857 O O . ILE A 1 100 ? 11.022 1.119 -33.195 1.00 62.81 100 ILE A O 1
ATOM 861 N N . ASN A 1 101 ? 9.876 2.882 -33.990 1.00 69.06 101 ASN A N 1
ATOM 862 C CA . ASN A 1 101 ? 11.041 3.722 -34.317 1.00 69.06 101 ASN A CA 1
ATOM 863 C C . ASN A 1 101 ? 11.292 4.837 -33.288 1.00 69.06 101 ASN A C 1
ATOM 865 O O . ASN A 1 101 ? 12.106 5.728 -33.521 1.00 69.06 101 ASN A O 1
ATOM 869 N N . ASP A 1 102 ? 10.580 4.811 -32.164 1.00 83.06 102 ASP A N 1
ATOM 870 C CA . ASP A 1 102 ? 10.628 5.861 -31.155 1.00 83.06 102 ASP A CA 1
ATOM 871 C C . ASP A 1 102 ? 11.211 5.338 -29.835 1.00 83.06 102 ASP A C 1
ATOM 873 O O . ASP A 1 102 ? 10.683 4.409 -29.219 1.00 83.06 102 ASP A O 1
ATOM 877 N N . LEU A 1 103 ? 12.313 5.957 -29.394 1.00 82.38 103 LEU A N 1
ATOM 878 C CA . LEU A 1 103 ? 13.026 5.602 -28.162 1.00 82.38 103 LEU A CA 1
ATOM 879 C C . LEU A 1 103 ? 12.125 5.703 -26.928 1.00 82.38 103 LEU A C 1
ATOM 881 O O . LEU A 1 103 ? 12.279 4.920 -25.990 1.00 82.38 103 LEU A O 1
ATOM 885 N N . LEU A 1 104 ? 11.202 6.665 -26.920 1.00 81.56 104 LEU A N 1
ATOM 886 C CA . LEU A 1 104 ? 10.300 6.889 -25.797 1.00 81.56 104 LEU A CA 1
ATOM 887 C C . LEU A 1 104 ? 9.359 5.700 -25.613 1.00 81.56 104 LEU A C 1
ATOM 889 O O . LEU A 1 104 ? 9.290 5.110 -24.535 1.00 81.56 104 LEU A O 1
ATOM 893 N N . THR A 1 105 ? 8.712 5.306 -26.707 1.00 82.94 105 THR A N 1
ATOM 894 C CA . THR A 1 105 ? 7.829 4.142 -26.771 1.00 82.94 105 THR A CA 1
ATOM 895 C C . THR A 1 105 ? 8.571 2.869 -26.355 1.00 82.94 105 THR A C 1
ATOM 897 O O . THR A 1 105 ? 8.039 2.061 -25.596 1.00 82.94 105 THR A O 1
ATOM 900 N N . MET A 1 106 ? 9.835 2.705 -26.763 1.00 84.06 106 MET A N 1
ATOM 901 C CA . MET A 1 106 ? 10.647 1.562 -26.328 1.00 84.06 106 MET A CA 1
ATOM 902 C C . MET A 1 106 ? 10.936 1.562 -24.828 1.00 84.06 106 MET A C 1
ATOM 904 O O . MET A 1 106 ? 10.812 0.522 -24.188 1.00 84.06 106 MET A O 1
ATOM 908 N N . LYS A 1 107 ? 11.305 2.710 -24.251 1.00 86.75 107 LYS A N 1
ATOM 909 C CA . LYS A 1 107 ? 11.548 2.827 -22.805 1.00 86.75 107 LYS A CA 1
ATOM 910 C C . LYS A 1 107 ? 10.287 2.528 -22.002 1.00 86.75 107 LYS A C 1
ATOM 912 O O . LYS A 1 107 ? 10.360 1.813 -21.006 1.00 86.75 107 LYS A O 1
ATOM 917 N N . HIS A 1 108 ? 9.137 3.004 -22.474 1.00 83.31 108 HIS A N 1
ATOM 918 C CA . HIS A 1 108 ? 7.843 2.703 -21.871 1.00 83.31 108 HIS A CA 1
ATOM 919 C C . HIS A 1 108 ? 7.512 1.202 -21.927 1.00 83.31 108 HIS A C 1
ATOM 921 O O . HIS A 1 108 ? 7.128 0.606 -20.920 1.00 83.31 108 HIS A O 1
ATOM 927 N N . ASN A 1 109 ? 7.726 0.561 -23.077 1.00 84.44 109 ASN A N 1
ATOM 928 C CA . ASN A 1 109 ? 7.513 -0.879 -23.217 1.00 84.44 109 ASN A CA 1
ATOM 929 C C . ASN A 1 109 ? 8.455 -1.685 -22.319 1.00 84.44 109 ASN A C 1
ATOM 931 O O . ASN A 1 109 ? 8.010 -2.618 -21.652 1.00 84.44 109 ASN A O 1
ATOM 935 N N . LEU A 1 110 ? 9.732 -1.299 -22.256 1.00 86.00 110 LEU A N 1
ATOM 936 C CA . LEU A 1 110 ? 10.726 -1.944 -21.402 1.00 86.00 110 LEU A CA 1
ATOM 937 C C . LEU A 1 110 ? 10.344 -1.826 -19.925 1.00 86.00 110 LEU A C 1
ATOM 939 O O . LEU A 1 110 ? 10.389 -2.813 -19.196 1.00 86.00 110 LEU A O 1
ATOM 943 N N . TYR A 1 111 ? 9.889 -0.649 -19.499 1.00 86.12 111 TYR A N 1
ATOM 944 C CA . TYR A 1 111 ? 9.343 -0.431 -18.164 1.00 86.12 111 TYR A CA 1
ATOM 945 C C . TYR A 1 111 ? 8.188 -1.391 -17.846 1.00 86.12 111 TYR A C 1
ATOM 947 O O . TYR A 1 111 ? 8.212 -2.048 -16.803 1.00 86.12 111 TYR A O 1
ATOM 955 N N . ASN A 1 112 ? 7.205 -1.513 -18.744 1.00 83.75 112 ASN A N 1
ATOM 956 C CA . ASN A 1 112 ? 6.047 -2.381 -18.527 1.00 83.75 112 ASN A CA 1
ATOM 957 C C . ASN A 1 112 ? 6.452 -3.855 -18.466 1.00 83.75 112 ASN A C 1
ATOM 959 O O . ASN A 1 112 ? 5.955 -4.586 -17.609 1.00 83.75 112 ASN A O 1
ATOM 963 N N . ALA A 1 113 ? 7.382 -4.272 -19.329 1.00 85.06 113 ALA A N 1
ATOM 964 C CA . ALA A 1 113 ? 7.953 -5.610 -19.291 1.00 85.06 113 ALA A CA 1
ATOM 965 C C . ALA A 1 113 ? 8.590 -5.867 -17.917 1.00 85.06 113 ALA A C 1
ATOM 967 O O . ALA A 1 113 ? 8.128 -6.737 -17.185 1.00 85.06 113 ALA A O 1
ATOM 968 N N . ILE A 1 114 ? 9.550 -5.036 -17.493 1.00 86.25 114 ILE A N 1
ATOM 969 C CA . ILE A 1 114 ? 10.230 -5.162 -16.192 1.00 86.25 114 ILE A CA 1
ATOM 970 C C . ILE A 1 114 ? 9.226 -5.202 -15.036 1.00 86.25 114 ILE A C 1
ATOM 972 O O . ILE A 1 114 ? 9.322 -6.067 -14.164 1.00 86.25 114 ILE A O 1
ATOM 976 N N . ARG A 1 115 ? 8.245 -4.290 -15.032 1.00 84.38 115 ARG A N 1
ATOM 977 C CA . ARG A 1 115 ? 7.196 -4.213 -14.008 1.00 84.38 115 ARG A CA 1
ATOM 978 C C . ARG A 1 115 ? 6.452 -5.542 -13.876 1.00 84.38 115 ARG A C 1
ATOM 980 O O . ARG A 1 115 ? 6.289 -6.023 -12.762 1.00 84.38 115 ARG A O 1
ATOM 987 N N . ASN A 1 116 ? 6.065 -6.172 -14.982 1.00 84.44 116 ASN A N 1
ATOM 988 C CA . ASN A 1 116 ? 5.320 -7.436 -14.967 1.00 84.44 116 ASN A CA 1
ATOM 989 C C . ASN A 1 116 ? 6.119 -8.627 -14.398 1.00 84.44 116 ASN A C 1
ATOM 991 O O . ASN A 1 116 ? 5.518 -9.626 -13.981 1.00 84.44 116 ASN A O 1
ATOM 995 N N . HIS A 1 117 ? 7.451 -8.513 -14.344 1.00 84.25 117 HIS A N 1
ATOM 996 C CA . HIS A 1 117 ? 8.351 -9.503 -13.748 1.00 84.25 117 HIS A CA 1
ATOM 997 C C . HIS A 1 117 ? 8.619 -9.289 -12.253 1.00 84.25 117 HIS A C 1
ATOM 999 O O . HIS A 1 117 ? 9.267 -10.136 -11.637 1.00 84.25 117 HIS A O 1
ATOM 1005 N N . ILE A 1 118 ? 8.131 -8.209 -11.641 1.00 84.44 118 ILE A N 1
ATOM 1006 C CA . ILE A 1 118 ? 8.329 -7.936 -10.213 1.00 84.44 118 ILE A CA 1
ATOM 1007 C C . ILE A 1 118 ? 7.122 -8.458 -9.426 1.00 84.44 118 ILE A C 1
ATOM 1009 O O . ILE A 1 118 ? 5.984 -8.097 -9.698 1.00 84.44 118 ILE A O 1
ATOM 1013 N N . GLU A 1 119 ? 7.359 -9.289 -8.408 1.00 83.19 119 GLU A N 1
ATOM 1014 C CA . GLU A 1 119 ? 6.291 -9.894 -7.591 1.00 83.19 119 GLU A CA 1
ATOM 1015 C C . GLU A 1 119 ? 5.381 -8.834 -6.939 1.00 83.19 119 GLU A C 1
ATOM 1017 O O . GLU A 1 119 ? 4.163 -8.979 -6.933 1.00 83.19 119 GLU A O 1
ATOM 1022 N N . TYR A 1 120 ? 5.962 -7.719 -6.489 1.00 77.25 120 TYR A N 1
ATOM 1023 C CA . TYR A 1 120 ? 5.282 -6.642 -5.755 1.00 77.25 120 TYR A CA 1
ATOM 1024 C C . TYR A 1 120 ? 4.862 -5.466 -6.652 1.00 77.25 120 TYR A C 1
ATOM 1026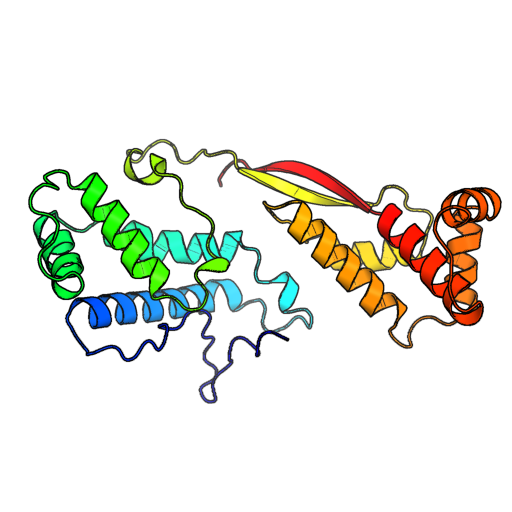 O O . TYR A 1 120 ? 4.646 -4.359 -6.168 1.00 77.25 120 TYR A O 1
ATOM 1034 N N . HIS A 1 121 ? 4.763 -5.686 -7.965 1.00 76.44 121 HIS A N 1
ATOM 1035 C CA . HIS A 1 121 ? 4.422 -4.650 -8.949 1.00 76.44 121 HIS A CA 1
ATOM 1036 C C . HIS A 1 121 ? 3.062 -3.961 -8.751 1.00 76.44 121 HIS A C 1
ATOM 1038 O O . HIS A 1 121 ? 2.872 -2.856 -9.259 1.00 76.44 121 HIS A O 1
ATOM 1044 N N . ASP A 1 122 ? 2.142 -4.582 -8.008 1.00 73.81 122 ASP A N 1
ATOM 1045 C CA . ASP A 1 122 ? 0.828 -4.017 -7.682 1.00 73.81 122 ASP A CA 1
ATOM 1046 C C . ASP A 1 122 ? 0.913 -2.922 -6.606 1.00 73.81 122 ASP A C 1
ATOM 1048 O O . ASP A 1 122 ? 0.009 -2.104 -6.489 1.00 73.81 122 ASP A O 1
ATOM 1052 N N . HIS A 1 123 ? 2.016 -2.879 -5.849 1.00 69.19 123 HIS A N 1
ATOM 1053 C CA . HIS A 1 123 ? 2.309 -1.838 -4.855 1.00 69.19 123 HIS A CA 1
ATOM 1054 C C . HIS A 1 123 ? 3.103 -0.659 -5.431 1.00 69.19 123 HIS A C 1
ATOM 1056 O O . HIS A 1 123 ? 3.501 0.238 -4.693 1.00 69.19 123 HIS A O 1
ATOM 1062 N N . ILE A 1 124 ? 3.397 -0.701 -6.729 1.00 65.88 124 ILE A N 1
ATOM 1063 C CA . ILE A 1 124 ? 4.093 0.355 -7.457 1.00 65.88 124 ILE A CA 1
ATOM 1064 C C . ILE A 1 124 ? 3.023 1.108 -8.248 1.00 65.88 124 ILE A C 1
ATOM 1066 O O . ILE A 1 124 ? 2.341 0.499 -9.083 1.00 65.88 124 ILE A O 1
ATOM 1070 N N . GLU A 1 125 ? 2.860 2.410 -7.984 1.00 60.47 125 GLU A N 1
ATOM 1071 C CA . GLU A 1 125 ? 1.848 3.220 -8.668 1.00 60.47 125 GLU A CA 1
ATOM 1072 C C . GLU A 1 125 ? 2.078 3.242 -10.186 1.00 60.47 125 GLU A C 1
ATOM 1074 O O . GLU A 1 125 ? 3.198 3.124 -10.699 1.00 60.47 125 GLU A O 1
ATOM 1079 N N . TYR A 1 126 ? 0.985 3.454 -10.921 1.00 54.75 126 TYR A N 1
ATOM 1080 C CA . TYR A 1 126 ? 1.026 3.724 -12.351 1.00 54.75 126 TYR A CA 1
ATOM 1081 C C . TYR A 1 126 ? 1.824 5.008 -12.616 1.00 54.75 126 TYR A C 1
ATOM 1083 O O . TYR A 1 126 ? 1.406 6.118 -12.281 1.00 54.75 126 TYR A O 1
ATOM 1091 N N . ILE A 1 127 ? 2.995 4.868 -13.232 1.00 52.28 127 ILE A N 1
ATOM 1092 C CA . ILE A 1 127 ? 3.785 6.004 -13.701 1.00 52.28 127 ILE A CA 1
ATOM 1093 C C . ILE A 1 127 ? 3.127 6.501 -14.988 1.00 52.28 127 ILE A C 1
ATOM 1095 O O . ILE A 1 127 ? 3.140 5.790 -15.991 1.00 52.28 127 ILE A O 1
ATOM 1099 N N . SER A 1 128 ? 2.526 7.700 -14.951 1.00 48.59 128 SER A N 1
ATOM 1100 C CA . SER A 1 128 ? 1.909 8.278 -16.152 1.00 48.59 128 SER A CA 1
ATOM 1101 C C . SER A 1 128 ? 2.935 8.399 -17.280 1.00 48.59 128 SER A C 1
ATOM 1103 O O . SER A 1 128 ? 4.128 8.621 -17.037 1.00 48.59 128 SER A O 1
ATOM 1105 N N . GLU A 1 129 ? 2.461 8.264 -18.520 1.00 48.06 129 GLU A N 1
ATOM 1106 C CA . GLU A 1 129 ? 3.273 8.385 -19.738 1.00 48.06 129 GLU A CA 1
ATOM 1107 C C . GLU A 1 129 ? 4.095 9.694 -19.772 1.00 48.06 129 GLU A C 1
ATOM 1109 O O . GLU A 1 129 ? 5.185 9.727 -20.345 1.00 48.06 129 GLU A O 1
ATOM 1114 N N . ASP A 1 130 ? 3.655 10.736 -19.052 1.00 46.94 130 ASP A N 1
ATOM 1115 C CA . ASP A 1 130 ? 4.314 12.046 -18.942 1.00 46.94 130 ASP A CA 1
ATOM 1116 C C . ASP A 1 130 ? 5.715 12.010 -18.311 1.00 46.94 130 ASP A C 1
ATOM 1118 O O . ASP A 1 130 ? 6.489 12.961 -18.467 1.00 46.94 130 ASP A O 1
ATOM 1122 N N . PHE A 1 131 ? 6.079 10.945 -17.588 1.00 51.19 131 PHE A N 1
ATOM 1123 C CA . PHE A 1 131 ? 7.376 10.876 -16.904 1.00 51.19 131 PHE A CA 1
ATOM 1124 C C . PHE A 1 131 ? 8.569 10.830 -17.856 1.00 51.19 131 PHE A C 1
ATOM 1126 O O . PHE A 1 131 ? 9.647 11.310 -17.502 1.00 51.19 131 PHE A O 1
ATOM 1133 N N . TYR A 1 132 ? 8.376 10.319 -19.069 1.00 50.25 132 TYR A N 1
ATOM 1134 C CA . TYR A 1 132 ? 9.430 10.276 -20.077 1.00 50.25 132 TYR A CA 1
ATOM 1135 C C . TYR A 1 132 ? 9.553 11.597 -20.863 1.00 50.25 132 TYR A C 1
ATOM 1137 O O . TYR A 1 132 ? 10.553 11.812 -21.547 1.00 50.25 132 TYR A O 1
ATOM 1145 N N . TYR A 1 133 ? 8.583 12.513 -20.727 1.00 44.56 133 TYR A N 1
ATOM 1146 C CA . TYR A 1 133 ? 8.555 13.807 -21.422 1.00 44.56 133 TYR A CA 1
ATOM 1147 C C . TYR A 1 133 ? 9.266 14.947 -20.671 1.00 44.56 133 TYR A C 1
ATOM 1149 O O . TYR A 1 133 ? 9.564 15.985 -21.271 1.00 44.56 133 TYR A O 1
ATOM 1157 N N . ARG A 1 134 ? 9.568 14.807 -19.371 1.00 42.31 134 ARG A N 1
ATOM 1158 C CA . ARG A 1 134 ? 10.125 15.925 -18.587 1.00 42.31 134 ARG A CA 1
ATOM 1159 C C . ARG A 1 134 ? 11.650 16.007 -18.667 1.00 42.31 134 ARG A C 1
ATOM 1161 O O . ARG A 1 134 ? 12.374 15.210 -18.074 1.00 42.31 134 ARG A O 1
ATOM 1168 N N . ARG A 1 135 ? 12.145 17.058 -19.336 1.00 39.53 135 ARG A N 1
ATOM 1169 C CA . ARG A 1 135 ? 13.510 17.580 -19.133 1.00 39.53 135 ARG A CA 1
ATOM 1170 C C . ARG A 1 135 ? 13.737 17.851 -17.641 1.00 39.53 135 ARG A C 1
ATOM 1172 O O . ARG A 1 135 ? 12.816 18.285 -16.953 1.00 39.53 135 ARG A O 1
ATOM 1179 N N . LYS A 1 136 ? 14.984 17.668 -17.183 1.00 38.34 136 LYS A N 1
ATOM 1180 C CA . LYS A 1 136 ? 15.532 18.206 -15.920 1.00 38.34 136 LYS A CA 1
ATOM 1181 C C . LYS A 1 136 ? 15.029 19.645 -15.704 1.00 38.34 136 LYS A C 1
ATOM 1183 O O . LYS A 1 136 ? 15.590 20.566 -16.288 1.00 38.34 136 LYS A O 1
ATOM 1188 N N . GLY A 1 137 ? 13.965 19.842 -14.933 1.00 37.81 137 GLY A N 1
ATOM 1189 C CA . GLY A 1 137 ? 13.367 21.167 -14.757 1.00 37.81 137 GLY A CA 1
ATOM 1190 C C . GLY A 1 137 ? 12.095 21.163 -13.922 1.00 37.81 137 GLY A C 1
ATOM 1191 O O . GLY A 1 137 ? 12.019 21.911 -12.960 1.00 37.81 137 GLY A O 1
ATOM 1192 N N . ASP A 1 138 ? 11.154 20.258 -14.196 1.00 40.06 138 ASP A N 1
ATOM 1193 C CA . ASP A 1 138 ? 9.833 20.316 -13.556 1.00 40.06 138 ASP A CA 1
ATOM 1194 C C . ASP A 1 138 ? 9.548 19.072 -12.711 1.00 40.06 138 ASP A C 1
ATOM 1196 O O . ASP A 1 138 ? 8.703 18.241 -13.047 1.00 40.06 138 ASP A O 1
ATOM 1200 N N . ILE A 1 139 ? 10.229 18.927 -11.576 1.00 45.19 139 ILE A N 1
ATOM 1201 C CA . ILE A 1 139 ? 9.743 18.059 -10.494 1.00 45.19 139 ILE A CA 1
ATOM 1202 C C . ILE A 1 139 ? 8.882 18.942 -9.591 1.00 45.19 139 ILE A C 1
ATOM 1204 O O . ILE A 1 139 ? 9.337 19.475 -8.590 1.00 45.19 139 ILE A O 1
ATOM 1208 N N . ALA A 1 140 ? 7.643 19.151 -10.025 1.00 45.19 140 ALA A N 1
ATOM 1209 C CA . ALA A 1 140 ? 6.545 19.672 -9.218 1.00 45.19 140 ALA A CA 1
ATOM 1210 C C . ALA A 1 140 ? 5.240 19.059 -9.735 1.00 45.19 140 ALA A C 1
ATOM 1212 O O . ALA A 1 140 ? 4.377 19.726 -10.295 1.00 45.19 140 ALA A O 1
ATOM 1213 N N . SER A 1 141 ? 5.131 17.732 -9.649 1.00 46.19 141 SER A N 1
ATOM 1214 C CA . SER A 1 141 ? 3.829 17.068 -9.740 1.00 46.19 141 SER A CA 1
ATOM 1215 C C . SER A 1 141 ? 3.237 17.109 -8.340 1.00 46.19 141 SER A C 1
ATOM 1217 O O . SER A 1 141 ? 3.699 16.402 -7.445 1.00 46.19 141 SER A O 1
ATOM 1219 N N . SER A 1 142 ? 2.266 17.991 -8.130 1.00 49.62 142 SER A N 1
ATOM 1220 C CA . SER A 1 142 ? 1.549 18.051 -6.868 1.00 49.62 142 SER A CA 1
ATOM 1221 C C . SER A 1 142 ? 0.619 16.836 -6.780 1.00 49.62 142 SER A C 1
ATOM 1223 O O . SER A 1 142 ? -0.473 16.855 -7.351 1.00 49.62 142 SER A O 1
ATOM 1225 N N . ARG A 1 143 ? 1.052 15.752 -6.127 1.00 65.00 143 ARG A N 1
ATOM 1226 C CA . ARG A 1 143 ? 0.204 14.561 -5.942 1.00 65.00 143 ARG A CA 1
ATOM 1227 C C . ARG A 1 143 ? -0.854 14.836 -4.878 1.00 65.00 143 ARG A C 1
ATOM 1229 O O . ARG A 1 143 ? -0.529 15.364 -3.811 1.00 65.00 143 ARG A O 1
ATOM 1236 N N . VAL A 1 144 ? -2.105 14.482 -5.169 1.00 70.88 144 VAL A N 1
ATOM 1237 C CA . VAL A 1 144 ? -3.182 14.475 -4.173 1.00 70.88 144 VAL A CA 1
ATOM 1238 C C . VAL A 1 144 ? -2.999 13.237 -3.305 1.00 70.88 144 VAL A C 1
ATOM 1240 O O . VAL A 1 144 ? -2.960 12.120 -3.806 1.00 70.88 144 VAL A O 1
ATOM 1243 N N . CYS A 1 145 ? -2.855 13.447 -2.006 1.00 77.62 145 CYS A N 1
ATOM 1244 C CA . CYS A 1 145 ? -2.742 12.398 -1.009 1.00 77.62 145 CYS A CA 1
ATOM 1245 C C . CYS A 1 145 ? -3.868 12.567 0.006 1.00 77.62 145 CYS A C 1
ATOM 1247 O O . CYS A 1 145 ? -4.287 13.687 0.293 1.00 77.62 145 CYS A O 1
ATOM 1249 N N . TYR A 1 146 ? -4.344 11.471 0.576 1.00 81.81 146 TYR A N 1
ATOM 1250 C CA . TYR A 1 146 ? -5.317 11.478 1.656 1.00 81.81 146 TYR A CA 1
ATOM 1251 C C . TYR A 1 146 ? -4.605 11.223 2.977 1.00 81.81 146 TYR A C 1
ATOM 1253 O O . TYR A 1 146 ? -3.651 10.446 3.049 1.00 81.81 146 TYR A O 1
ATOM 1261 N N . ARG A 1 147 ? -5.055 11.902 4.028 1.00 84.12 147 ARG A N 1
ATOM 1262 C CA . ARG A 1 147 ? -4.641 11.655 5.413 1.00 84.12 147 ARG A CA 1
ATOM 1263 C C . ARG A 1 147 ? -5.865 11.445 6.284 1.00 84.12 147 ARG A C 1
ATOM 1265 O O . ARG A 1 147 ? -6.922 12.014 6.007 1.00 84.12 147 ARG A O 1
ATOM 1272 N N . ILE A 1 148 ? -5.682 10.689 7.355 1.00 89.19 148 ILE A N 1
ATOM 1273 C CA . ILE A 1 148 ? -6.710 10.474 8.368 1.00 89.19 148 ILE A CA 1
ATOM 1274 C C . ILE A 1 148 ? -6.814 11.725 9.246 1.00 89.19 148 ILE A C 1
ATOM 1276 O O . ILE A 1 148 ? -5.806 12.322 9.627 1.00 89.19 148 ILE A O 1
ATOM 1280 N N . CYS A 1 149 ? -8.033 12.129 9.573 1.00 90.88 149 CYS A N 1
ATOM 1281 C CA . CYS A 1 149 ? -8.352 13.144 10.567 1.00 90.88 149 CYS A CA 1
ATOM 1282 C C . CYS A 1 149 ? -9.458 12.612 11.478 1.00 90.88 149 CYS A C 1
ATOM 1284 O O . CYS A 1 149 ? -10.308 11.841 11.048 1.00 90.88 149 CYS A O 1
ATOM 1286 N N . LEU A 1 150 ? -9.434 13.005 12.746 1.00 91.06 150 LEU A N 1
ATOM 1287 C CA . LEU A 1 150 ? -10.482 12.662 13.702 1.00 91.06 150 LEU A CA 1
ATOM 1288 C C . LEU A 1 150 ? -11.542 13.774 13.686 1.00 91.06 150 LEU A C 1
ATOM 1290 O O . LEU A 1 150 ? -11.179 14.933 13.897 1.00 91.06 150 LEU A O 1
ATOM 1294 N N . LYS A 1 151 ? -12.818 13.435 13.442 1.00 88.06 151 LYS A N 1
ATOM 1295 C CA . LYS A 1 151 ? -13.932 14.405 13.381 1.00 88.06 151 LYS A CA 1
ATOM 1296 C C . LYS A 1 151 ? -14.119 15.133 14.708 1.00 88.06 151 LYS A C 1
ATOM 1298 O O . LYS A 1 151 ? -14.161 16.359 14.763 1.00 88.06 151 LYS A O 1
ATOM 1303 N N . GLU A 1 152 ? -14.193 14.359 15.788 1.00 79.19 152 GLU A N 1
ATOM 1304 C CA . GLU A 1 152 ? -14.399 14.860 17.142 1.00 79.19 152 GLU A CA 1
ATOM 1305 C C . GLU A 1 152 ? -13.475 14.171 18.142 1.00 79.19 152 GLU A C 1
ATOM 1307 O O . GLU A 1 152 ? -13.276 12.960 18.118 1.00 79.19 152 GLU A O 1
ATOM 1312 N N . ASN A 1 153 ? -12.951 14.947 19.090 1.00 75.06 153 ASN A N 1
ATOM 1313 C CA . ASN A 1 153 ? -11.987 14.463 20.080 1.00 75.06 153 ASN A CA 1
ATOM 1314 C C . ASN A 1 153 ? -12.632 14.008 21.405 1.00 75.06 153 ASN A C 1
ATOM 1316 O O . ASN A 1 153 ? -11.971 13.982 22.445 1.00 75.06 153 ASN A O 1
ATOM 1320 N N . ARG A 1 154 ? -13.944 13.741 21.395 1.00 77.81 154 ARG A N 1
ATOM 1321 C CA . ARG A 1 154 ? -14.701 13.358 22.598 1.00 77.81 154 ARG A CA 1
ATOM 1322 C C . ARG A 1 154 ? -14.540 11.876 22.910 1.00 77.81 154 ARG A C 1
ATOM 1324 O O . ARG A 1 154 ? -14.266 11.537 24.053 1.00 77.81 154 ARG A O 1
ATOM 1331 N N . ASN A 1 155 ? -14.614 11.029 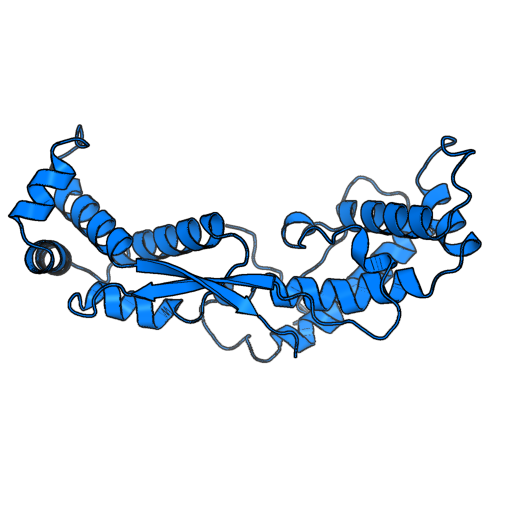21.883 1.00 82.94 155 ASN A N 1
ATOM 1332 C CA . ASN A 1 155 ? -14.508 9.589 22.052 1.00 82.94 155 ASN A CA 1
ATOM 1333 C C . ASN A 1 155 ? -13.064 9.169 22.351 1.00 82.94 155 ASN A C 1
ATOM 1335 O O . ASN A 1 155 ? -12.181 9.233 21.490 1.00 82.94 155 ASN A O 1
ATOM 1339 N N . ILE A 1 156 ? -12.822 8.726 23.587 1.00 84.81 156 ILE A N 1
ATOM 1340 C CA . ILE A 1 156 ? -11.478 8.372 24.071 1.00 84.81 156 ILE A CA 1
ATOM 1341 C C . ILE A 1 156 ? -10.895 7.193 23.281 1.00 84.81 156 ILE A C 1
ATOM 1343 O O . ILE A 1 156 ? -9.692 7.179 23.008 1.00 84.81 156 ILE A O 1
ATOM 1347 N N . ILE A 1 157 ? -11.727 6.226 22.882 1.00 87.44 157 ILE A N 1
ATOM 1348 C CA . ILE A 1 157 ? -11.289 5.064 22.098 1.00 87.44 157 ILE A CA 1
ATOM 1349 C C . ILE A 1 157 ? -10.923 5.494 20.675 1.00 87.44 157 ILE A C 1
ATOM 1351 O O . ILE A 1 157 ? -9.848 5.134 20.195 1.00 87.44 157 ILE A O 1
ATOM 1355 N N . ALA A 1 158 ? -11.745 6.326 20.030 1.00 88.50 158 ALA A N 1
ATOM 1356 C CA . ALA A 1 158 ? -11.439 6.876 18.709 1.00 88.50 158 ALA A CA 1
ATOM 1357 C C . ALA A 1 158 ? -10.146 7.703 18.729 1.00 88.50 158 ALA A C 1
ATOM 1359 O O . ALA A 1 158 ? -9.301 7.550 17.846 1.00 88.50 158 ALA A O 1
ATOM 1360 N N . ARG A 1 159 ? -9.936 8.514 19.775 1.00 88.25 159 ARG A N 1
ATOM 1361 C CA . ARG A 1 159 ? -8.689 9.263 19.978 1.00 88.25 159 ARG A CA 1
ATOM 1362 C C . ARG A 1 159 ? -7.489 8.337 20.126 1.00 88.25 159 ARG A C 1
ATOM 1364 O O . ARG A 1 159 ? -6.471 8.561 19.480 1.00 88.25 159 ARG A O 1
ATOM 1371 N N . TYR A 1 160 ? -7.608 7.296 20.944 1.00 88.00 160 TYR A N 1
ATOM 1372 C CA . TYR A 1 160 ? -6.535 6.325 21.131 1.00 88.00 160 TYR A CA 1
ATOM 1373 C C . TYR A 1 160 ? -6.172 5.620 19.818 1.00 88.00 160 TYR A C 1
ATOM 1375 O O . TYR A 1 160 ? -4.995 5.490 19.491 1.00 88.00 160 TYR A O 1
ATOM 1383 N N . ILE A 1 161 ? -7.175 5.211 19.035 1.00 87.88 161 ILE A N 1
ATOM 1384 C CA . ILE A 1 161 ? -6.968 4.640 17.700 1.00 87.88 161 ILE A CA 1
ATOM 1385 C C . ILE A 1 161 ? -6.274 5.665 16.794 1.00 87.88 161 ILE A C 1
ATOM 1387 O O . ILE A 1 161 ? -5.263 5.341 16.173 1.00 87.88 161 ILE A O 1
ATOM 1391 N N . TYR A 1 162 ? -6.759 6.911 16.760 1.00 88.38 162 TYR A N 1
ATOM 1392 C CA . TYR A 1 162 ? -6.168 7.989 15.968 1.00 88.38 162 TYR A CA 1
ATOM 1393 C C . TYR A 1 162 ? -4.694 8.220 16.313 1.00 88.38 162 TYR A C 1
ATOM 1395 O O . TYR A 1 162 ? -3.866 8.299 15.414 1.00 88.38 162 TYR A O 1
ATOM 1403 N N . GLU A 1 163 ? -4.323 8.254 17.593 1.00 84.50 163 GLU A N 1
ATOM 1404 C CA . GLU A 1 163 ? -2.927 8.419 18.026 1.00 84.50 163 GLU A CA 1
ATOM 1405 C C . GLU A 1 163 ? -1.990 7.327 17.486 1.00 84.50 163 GLU A C 1
ATOM 1407 O O . GLU A 1 163 ? -0.793 7.580 17.326 1.00 84.50 163 GLU A O 1
ATOM 1412 N N . LYS A 1 164 ? -2.521 6.143 17.158 1.00 83.19 164 LYS A N 1
ATOM 1413 C CA . LYS A 1 164 ? -1.771 5.066 16.502 1.00 83.19 164 LYS A CA 1
ATOM 1414 C C . LYS A 1 164 ? -1.686 5.251 14.991 1.00 83.19 164 LYS A C 1
ATOM 1416 O O . LYS A 1 164 ? -0.615 5.071 14.432 1.00 83.19 164 LYS A O 1
ATOM 1421 N N . ILE A 1 165 ? -2.773 5.668 14.340 1.00 82.31 165 ILE A N 1
ATOM 1422 C CA . ILE A 1 165 ? -2.874 5.646 12.871 1.00 82.31 165 ILE A CA 1
ATOM 1423 C C . ILE A 1 165 ? -2.773 7.019 12.186 1.00 82.31 165 ILE A C 1
ATOM 1425 O O . ILE A 1 165 ? -2.739 7.075 10.963 1.00 82.31 165 ILE A O 1
ATOM 1429 N N . TRP A 1 166 ? -2.700 8.142 12.913 1.00 80.44 166 TRP A N 1
ATOM 1430 C CA . TRP A 1 166 ? -2.799 9.503 12.342 1.00 80.44 166 TRP A CA 1
ATOM 1431 C C . TRP A 1 166 ? -1.732 9.840 11.296 1.00 80.44 166 TRP A C 1
ATOM 1433 O O . TRP A 1 166 ? -1.912 10.744 10.478 1.00 80.44 166 TRP A O 1
ATOM 1443 N N . ARG A 1 167 ? -0.588 9.152 11.346 1.00 77.31 167 ARG A N 1
ATOM 1444 C CA . ARG A 1 167 ? 0.503 9.347 10.387 1.00 77.31 167 ARG A CA 1
ATOM 1445 C C . ARG A 1 167 ? 0.214 8.687 9.045 1.00 77.31 167 ARG A C 1
ATOM 1447 O O . ARG A 1 167 ? 0.804 9.122 8.058 1.00 77.31 167 ARG A O 1
ATOM 1454 N N . ALA A 1 168 ? -0.685 7.701 9.017 1.00 74.00 168 ALA A N 1
ATOM 1455 C CA . ALA A 1 168 ? -1.037 6.963 7.819 1.00 74.00 168 ALA A CA 1
ATOM 1456 C C . ALA A 1 168 ? -1.638 7.894 6.763 1.00 74.00 168 ALA A C 1
ATOM 1458 O O . ALA A 1 168 ? -2.524 8.719 7.020 1.00 74.00 168 ALA A O 1
ATOM 1459 N N . LYS A 1 169 ? -1.113 7.744 5.554 1.00 76.31 169 LYS A N 1
ATOM 1460 C CA . LYS A 1 169 ? -1.449 8.513 4.365 1.00 76.31 169 LYS A CA 1
ATOM 1461 C C . LYS A 1 169 ? -1.469 7.559 3.183 1.00 76.31 169 LYS A C 1
ATOM 1463 O O . LYS A 1 169 ? -0.710 6.594 3.166 1.00 76.31 169 LYS A O 1
ATOM 1468 N N . ASN A 1 170 ? -2.323 7.823 2.207 1.00 66.75 170 ASN A N 1
ATOM 1469 C CA . ASN A 1 170 ? -2.360 7.047 0.971 1.00 66.75 170 ASN A CA 1
ATOM 1470 C C . ASN A 1 170 ? -2.904 7.922 -0.165 1.00 66.75 170 ASN A C 1
ATOM 1472 O O . ASN A 1 170 ? -3.735 8.803 0.069 1.00 66.75 170 ASN A O 1
ATOM 1476 N N . THR A 1 171 ? -2.428 7.721 -1.385 1.00 72.06 171 THR A N 1
ATOM 1477 C CA . THR A 1 171 ? -2.931 8.393 -2.594 1.00 72.06 171 THR A CA 1
ATOM 1478 C C . THR A 1 171 ? -4.291 7.838 -3.027 1.00 72.06 171 THR A C 1
ATOM 1480 O O . THR A 1 171 ? -5.117 8.574 -3.565 1.00 72.06 171 THR A O 1
ATOM 1483 N N . ASN A 1 172 ? -4.579 6.579 -2.699 1.00 74.56 172 ASN A N 1
ATOM 1484 C CA . ASN A 1 172 ? -5.869 5.922 -2.833 1.00 74.56 172 ASN A CA 1
ATOM 1485 C C . ASN A 1 172 ? -6.699 6.045 -1.540 1.00 74.56 172 ASN A C 1
ATOM 1487 O O . ASN A 1 172 ? -6.415 5.434 -0.504 1.00 74.56 172 ASN A O 1
ATOM 1491 N N . LYS A 1 173 ? -7.785 6.822 -1.622 1.00 79.81 173 LYS A N 1
ATOM 1492 C CA . LYS A 1 173 ? -8.718 7.036 -0.508 1.00 79.81 173 LYS A CA 1
ATOM 1493 C C . LYS A 1 173 ? -9.350 5.732 -0.012 1.00 79.81 173 LYS A C 1
ATOM 1495 O O . LYS A 1 173 ? -9.432 5.534 1.196 1.00 79.81 173 LYS A O 1
ATOM 1500 N N . ASP A 1 174 ? -9.778 4.853 -0.913 1.00 76.50 174 ASP A N 1
ATOM 1501 C CA . ASP A 1 174 ? -10.515 3.639 -0.550 1.00 76.50 174 ASP A CA 1
ATOM 1502 C C . ASP A 1 174 ? -9.614 2.635 0.174 1.00 76.50 174 ASP A C 1
ATOM 1504 O O . ASP A 1 174 ? -10.037 1.997 1.138 1.00 76.50 174 ASP A O 1
ATOM 1508 N N . LEU A 1 175 ? -8.342 2.535 -0.226 1.00 71.88 175 LEU A N 1
ATOM 1509 C CA . LEU A 1 175 ? -7.355 1.724 0.493 1.00 71.88 175 LEU A CA 1
ATOM 1510 C C . LEU A 1 175 ? -7.087 2.264 1.898 1.00 71.88 175 LEU A C 1
ATOM 1512 O O . LEU A 1 175 ? -7.001 1.471 2.841 1.00 71.88 175 LEU A O 1
ATOM 1516 N N . LEU A 1 176 ? -7.001 3.589 2.056 1.00 78.81 176 LEU A N 1
ATOM 1517 C CA . LEU A 1 176 ? -6.840 4.218 3.368 1.00 78.81 176 LEU A CA 1
ATOM 1518 C C . LEU A 1 176 ? -8.043 3.916 4.268 1.00 78.81 176 LEU A C 1
ATOM 1520 O O . LEU A 1 176 ? -7.858 3.439 5.383 1.00 78.81 176 LEU A O 1
ATOM 1524 N N . VAL A 1 177 ? -9.263 4.098 3.751 1.00 81.19 177 VAL A N 1
ATOM 1525 C CA . VAL A 1 177 ? -10.518 3.792 4.458 1.00 81.19 177 VAL A CA 1
ATOM 1526 C C . VAL A 1 177 ? -10.571 2.324 4.875 1.00 81.19 177 VAL A C 1
ATOM 1528 O O . VAL A 1 177 ? -10.805 2.016 6.042 1.00 81.19 177 VAL A O 1
ATOM 1531 N N . ASN A 1 178 ? -10.308 1.402 3.947 1.00 78.81 178 ASN A N 1
ATOM 1532 C CA . ASN A 1 178 ? -10.364 -0.034 4.219 1.00 78.81 178 ASN A CA 1
ATOM 1533 C C . ASN A 1 178 ? -9.320 -0.464 5.255 1.00 78.81 178 ASN A C 1
ATOM 1535 O O . ASN A 1 178 ? -9.613 -1.287 6.125 1.00 78.81 178 ASN A O 1
ATOM 1539 N N . SER A 1 179 ? -8.117 0.108 5.193 1.00 74.81 179 SER A N 1
ATOM 1540 C CA . SER A 1 179 ? -7.043 -0.181 6.146 1.00 74.81 179 SER A CA 1
ATOM 1541 C C . SER A 1 179 ? -7.376 0.344 7.541 1.00 74.81 179 SER A C 1
ATOM 1543 O O . SER A 1 179 ? -7.216 -0.385 8.520 1.00 74.81 179 SER A O 1
ATOM 1545 N N . THR A 1 180 ? -7.912 1.564 7.637 1.00 85.62 180 THR A N 1
ATOM 1546 C CA . THR A 1 180 ? -8.397 2.148 8.894 1.00 85.62 180 THR A CA 1
ATOM 1547 C C . THR A 1 180 ? -9.537 1.326 9.487 1.00 85.62 180 THR A C 1
ATOM 1549 O O . THR A 1 180 ? -9.464 0.935 10.649 1.00 85.62 180 THR A O 1
ATOM 1552 N N . ASN A 1 181 ? -10.549 0.981 8.690 1.00 85.31 181 ASN A N 1
ATOM 1553 C CA . ASN A 1 181 ? -11.696 0.185 9.131 1.00 85.31 181 ASN A CA 1
ATOM 1554 C C . ASN A 1 181 ? -11.287 -1.209 9.609 1.00 85.31 181 ASN A C 1
ATOM 1556 O O . ASN A 1 181 ? -11.837 -1.714 10.589 1.00 85.31 181 ASN A O 1
ATOM 1560 N N . LYS A 1 182 ? -10.311 -1.827 8.940 1.00 84.56 182 LYS A N 1
ATOM 1561 C CA . LYS A 1 182 ? -9.745 -3.104 9.368 1.00 84.56 182 LYS A CA 1
ATOM 1562 C C . LYS A 1 182 ? -8.988 -2.969 10.687 1.00 84.56 182 LYS A C 1
ATOM 1564 O O . LYS A 1 182 ? -9.209 -3.777 11.582 1.00 84.56 182 LYS A O 1
ATOM 1569 N N . TYR A 1 183 ? -8.151 -1.940 10.825 1.00 84.69 183 TYR A N 1
ATOM 1570 C CA . TYR A 1 183 ? -7.435 -1.676 12.071 1.00 84.69 183 TYR A CA 1
ATOM 1571 C C . TYR A 1 183 ? -8.407 -1.462 13.232 1.00 84.69 183 TYR A C 1
ATOM 1573 O O . TYR A 1 183 ? -8.241 -2.084 14.273 1.00 84.69 183 TYR A O 1
ATOM 1581 N N . ILE A 1 184 ? -9.449 -0.642 13.047 1.00 87.38 184 ILE A N 1
ATOM 1582 C CA . ILE A 1 184 ? -10.490 -0.417 14.060 1.00 87.38 184 ILE A CA 1
ATOM 1583 C C . ILE A 1 184 ? -11.104 -1.752 14.474 1.00 87.38 184 ILE A C 1
ATOM 1585 O O . ILE A 1 184 ? -11.150 -2.031 15.667 1.00 87.38 184 ILE A O 1
ATOM 1589 N N . LEU A 1 185 ? -11.519 -2.583 13.509 1.00 85.50 185 LEU A N 1
ATOM 1590 C CA . LEU A 1 185 ? -12.151 -3.879 13.764 1.00 85.50 185 LEU A CA 1
ATOM 1591 C C . LEU A 1 185 ? -11.245 -4.818 14.570 1.00 85.50 185 LEU A C 1
ATOM 1593 O O . LEU A 1 185 ? -11.684 -5.408 15.557 1.00 85.50 185 LEU A O 1
ATOM 1597 N N . ASP A 1 186 ? -9.988 -4.957 14.153 1.00 82.25 186 ASP A N 1
ATOM 1598 C CA . ASP A 1 186 ? -9.008 -5.809 14.826 1.00 82.25 186 ASP A CA 1
ATOM 1599 C C . ASP A 1 186 ? -8.702 -5.273 16.237 1.00 82.25 186 ASP A C 1
ATOM 1601 O O . ASP A 1 186 ? -8.614 -6.039 17.199 1.00 82.25 186 ASP A O 1
ATOM 1605 N N . HIS A 1 187 ? -8.630 -3.947 16.383 1.00 84.25 187 HIS A N 1
ATOM 1606 C CA . HIS A 1 187 ? -8.357 -3.261 17.643 1.00 84.25 187 HIS A CA 1
ATOM 1607 C C . HIS A 1 187 ? -9.483 -3.452 18.665 1.00 84.25 187 HIS A C 1
ATOM 1609 O O . HIS A 1 187 ? -9.210 -3.783 19.817 1.00 84.25 187 HIS A O 1
ATOM 1615 N N . ILE A 1 188 ? -10.749 -3.329 18.259 1.00 84.38 188 ILE A N 1
ATOM 1616 C CA . ILE A 1 188 ? -11.891 -3.562 19.161 1.00 84.38 188 ILE A CA 1
ATOM 1617 C C . ILE A 1 188 ? -12.131 -5.045 19.466 1.00 84.38 188 ILE A C 1
ATOM 1619 O O . ILE A 1 188 ? -12.723 -5.361 20.495 1.00 84.38 188 ILE A O 1
ATOM 1623 N N . ARG A 1 189 ? -11.690 -5.960 18.589 1.00 81.50 189 ARG A N 1
ATOM 1624 C CA . ARG A 1 189 ? -11.744 -7.416 18.824 1.00 81.50 189 ARG A CA 1
ATOM 1625 C C . ARG A 1 189 ? -10.627 -7.917 19.721 1.00 81.50 189 ARG A C 1
ATOM 1627 O O . ARG A 1 189 ? -10.748 -9.006 20.281 1.00 81.50 189 ARG A O 1
ATOM 1634 N N . SER A 1 190 ? -9.539 -7.162 19.836 1.00 76.88 190 SER A N 1
ATOM 1635 C CA . SER A 1 190 ? -8.497 -7.477 20.801 1.00 76.88 190 SER A CA 1
ATOM 1636 C C . SER A 1 190 ? -9.103 -7.500 22.210 1.00 76.88 190 SER A C 1
ATOM 1638 O O . SER A 1 190 ? -10.015 -6.736 22.523 1.00 76.88 190 SER A O 1
ATOM 1640 N N . THR A 1 191 ? -8.608 -8.371 23.092 1.00 63.91 191 THR A N 1
ATOM 1641 C CA . THR A 1 191 ? -9.116 -8.537 24.472 1.00 63.91 191 THR A CA 1
ATOM 1642 C C . THR A 1 191 ? -8.930 -7.297 25.362 1.00 63.91 191 THR A C 1
ATOM 1644 O O . THR A 1 191 ? -9.100 -7.371 26.576 1.00 63.91 191 THR A O 1
ATOM 1647 N N . THR A 1 192 ? -8.534 -6.167 24.779 1.00 70.44 192 THR A N 1
ATOM 1648 C CA . THR A 1 192 ? -8.286 -4.885 25.428 1.00 70.44 192 THR A CA 1
ATOM 1649 C C . THR A 1 192 ? -9.570 -4.195 25.880 1.00 70.44 192 THR A C 1
ATOM 1651 O O . THR A 1 192 ? -9.532 -3.501 26.892 1.00 70.44 192 THR A O 1
ATOM 1654 N N . TYR A 1 193 ? -10.695 -4.398 25.184 1.00 80.12 193 TYR A N 1
ATOM 1655 C CA . TYR A 1 193 ? -11.964 -3.739 25.505 1.00 80.12 193 TYR A CA 1
ATOM 1656 C C . TYR A 1 193 ? -12.999 -4.734 26.010 1.00 80.12 193 TYR A C 1
ATOM 1658 O O . TYR A 1 193 ? -13.290 -5.750 25.377 1.00 80.12 193 TYR A O 1
ATOM 1666 N N . ASN A 1 194 ? -13.578 -4.431 27.166 1.00 81.94 194 ASN A N 1
ATOM 1667 C CA . ASN A 1 194 ? -14.716 -5.168 27.685 1.00 81.94 194 ASN A CA 1
ATOM 1668 C C . ASN A 1 194 ? -16.029 -4.552 27.168 1.00 81.94 194 ASN A C 1
ATOM 1670 O O . ASN A 1 194 ? -16.063 -3.461 26.598 1.00 81.94 194 ASN A O 1
ATOM 1674 N N . LYS A 1 195 ? -17.148 -5.243 27.404 1.00 81.56 195 LYS A N 1
ATOM 1675 C CA . LYS A 1 195 ? -18.470 -4.790 26.951 1.00 81.56 195 LYS A CA 1
ATOM 1676 C C . LYS A 1 195 ? -18.828 -3.370 27.424 1.00 81.56 195 LYS A C 1
ATOM 1678 O O . LYS A 1 195 ? -19.429 -2.630 26.655 1.00 81.56 195 LYS A O 1
ATOM 1683 N N . LYS A 1 196 ? -18.445 -2.976 28.644 1.00 82.44 196 LYS A N 1
ATOM 1684 C CA . LYS A 1 196 ? -18.739 -1.639 29.188 1.00 82.44 196 LYS A CA 1
ATOM 1685 C C . LYS A 1 196 ? -17.984 -0.539 28.450 1.00 82.44 196 LYS A C 1
ATOM 1687 O O . LYS A 1 196 ? -18.526 0.547 28.289 1.00 82.44 196 LYS A O 1
ATOM 1692 N N . ASP A 1 197 ? -16.770 -0.821 27.982 1.00 82.94 197 ASP A N 1
ATOM 1693 C CA . ASP A 1 197 ? -15.984 0.142 27.202 1.00 82.94 197 ASP A CA 1
ATOM 1694 C C . ASP A 1 197 ? -16.669 0.424 25.854 1.00 82.94 197 ASP A C 1
ATOM 1696 O O . ASP A 1 197 ? -16.750 1.568 25.412 1.00 82.94 197 ASP A O 1
ATOM 1700 N N . LEU A 1 198 ? -17.239 -0.612 25.229 1.00 85.44 198 LEU A N 1
ATOM 1701 C CA . LEU A 1 198 ? -18.012 -0.477 23.991 1.00 85.44 198 LEU A CA 1
ATOM 1702 C C . LEU A 1 198 ? -19.375 0.191 24.229 1.00 85.44 198 LEU A C 1
ATOM 1704 O O . LEU A 1 198 ? -19.796 1.029 23.440 1.00 85.44 198 LEU A O 1
ATOM 1708 N N . GLU A 1 199 ? -20.056 -0.119 25.335 1.00 82.94 199 GLU A N 1
ATOM 1709 C CA . GLU A 1 199 ? -21.283 0.587 25.736 1.00 82.94 199 GLU A CA 1
ATOM 1710 C C . GLU A 1 199 ? -21.020 2.082 25.985 1.00 82.94 199 GLU A C 1
ATOM 1712 O O . GLU A 1 199 ? -21.870 2.914 25.668 1.00 82.94 199 GLU A O 1
ATOM 1717 N N . PHE A 1 200 ? -19.833 2.437 26.485 1.00 83.19 200 PHE A N 1
ATOM 1718 C CA . PHE A 1 200 ? -19.420 3.826 26.670 1.00 83.19 200 PHE A CA 1
ATOM 1719 C C . PHE A 1 200 ? -19.241 4.568 25.337 1.00 83.19 200 PHE A C 1
ATOM 1721 O O . PHE A 1 200 ? -19.716 5.693 25.214 1.00 83.19 200 PHE A O 1
ATOM 1728 N N . VAL A 1 201 ? -18.665 3.924 24.313 1.00 83.19 201 VAL A N 1
ATOM 1729 C CA . VAL A 1 201 ? -18.597 4.475 22.940 1.00 83.19 201 VAL A CA 1
ATOM 1730 C C . VAL A 1 201 ? -19.988 4.834 22.417 1.00 83.19 201 VAL A C 1
ATOM 1732 O O . VAL A 1 201 ? -20.189 5.922 21.879 1.00 83.19 201 VAL A O 1
ATOM 1735 N N . ILE A 1 202 ? -20.955 3.933 22.606 1.00 83.00 202 ILE A N 1
ATOM 1736 C CA . ILE A 1 202 ? -22.345 4.134 22.174 1.00 83.00 202 ILE A CA 1
ATOM 1737 C C . ILE A 1 202 ? -22.998 5.269 22.967 1.00 83.00 202 ILE A C 1
ATOM 1739 O O . ILE A 1 202 ? -23.711 6.103 22.408 1.00 83.00 202 ILE A O 1
ATOM 1743 N N . TYR A 1 203 ? -22.747 5.315 24.274 1.00 79.62 203 TYR A N 1
ATOM 1744 C CA . TYR A 1 203 ? -23.261 6.364 25.142 1.00 79.62 203 TYR A CA 1
ATOM 1745 C C . TYR A 1 203 ? -22.740 7.752 24.742 1.00 79.62 203 TYR A C 1
ATOM 1747 O O . TYR A 1 203 ? -23.538 8.684 24.650 1.00 79.62 203 TYR A O 1
ATOM 1755 N N . GLU A 1 204 ? -21.4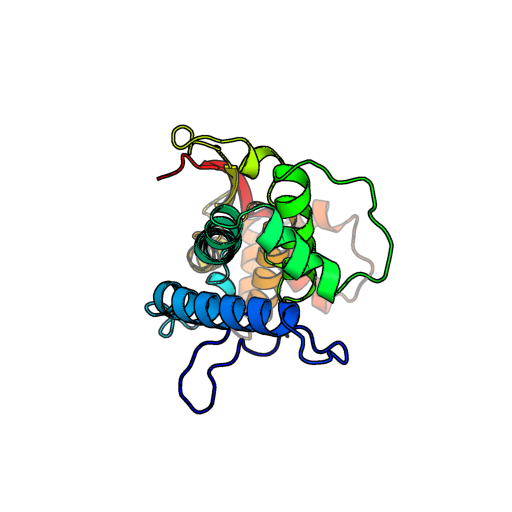40 7.892 24.461 1.00 78.81 204 GLU A N 1
ATOM 1756 C CA . GLU A 1 204 ? -20.832 9.168 24.055 1.00 78.81 204 GLU A CA 1
ATOM 1757 C C . GLU A 1 204 ? -21.330 9.669 22.695 1.00 78.81 204 GLU A C 1
ATOM 1759 O O . GLU A 1 204 ? -21.440 10.879 22.498 1.00 78.81 204 GLU A O 1
ATOM 1764 N N . TYR A 1 205 ? -21.669 8.760 21.778 1.00 77.44 205 TYR A N 1
ATOM 1765 C CA . TYR A 1 205 ? -22.277 9.099 20.487 1.00 77.44 205 TYR A CA 1
ATOM 1766 C C . TYR A 1 205 ? -23.743 9.555 20.614 1.00 77.44 205 TYR A C 1
ATOM 1768 O O . TYR A 1 205 ? -24.249 10.332 19.802 1.00 77.44 205 TYR A O 1
ATOM 1776 N N . GLY A 1 206 ? -24.422 9.100 21.670 1.00 75.00 206 GLY A N 1
ATOM 1777 C CA . GLY A 1 206 ? -25.835 9.343 21.920 1.00 75.00 206 GLY A CA 1
ATOM 1778 C C . GLY A 1 206 ? -26.697 8.163 21.476 1.00 75.00 206 GLY A C 1
ATOM 1779 O O . GLY A 1 206 ? -26.782 7.824 20.298 1.00 75.00 206 GLY A O 1
ATOM 1780 N N . ILE A 1 207 ? -27.407 7.567 22.439 1.00 66.62 207 ILE A N 1
ATOM 1781 C CA . ILE A 1 207 ? -28.227 6.359 22.240 1.00 66.62 207 ILE A CA 1
ATOM 1782 C C . ILE A 1 207 ? -29.313 6.558 21.167 1.00 66.62 207 ILE A C 1
ATOM 1784 O O . ILE A 1 207 ? -29.624 5.621 20.442 1.00 66.62 207 ILE A O 1
ATOM 1788 N N . GLN A 1 208 ? -29.885 7.761 21.039 1.00 59.34 208 GLN A N 1
ATOM 1789 C CA . GLN A 1 208 ? -30.907 8.049 20.022 1.00 59.34 208 GLN A CA 1
ATOM 1790 C C . GLN A 1 208 ? -30.337 8.044 18.598 1.00 59.34 208 GLN A C 1
ATOM 1792 O O . GLN A 1 208 ? -30.921 7.396 17.734 1.00 59.34 208 GLN A O 1
ATOM 1797 N N . ASN A 1 209 ? -29.171 8.662 18.387 1.00 65.75 209 ASN A N 1
ATOM 1798 C CA . ASN A 1 209 ? -28.475 8.647 17.096 1.00 65.75 209 ASN A CA 1
ATOM 1799 C C . ASN A 1 209 ? -28.082 7.215 16.712 1.00 65.75 209 ASN A C 1
ATOM 1801 O O . ASN A 1 209 ? -28.349 6.767 15.602 1.00 65.75 209 ASN A O 1
ATOM 1805 N N . ALA A 1 210 ? -27.540 6.461 17.676 1.00 63.56 210 ALA A N 1
ATOM 1806 C CA . ALA A 1 210 ? -27.169 5.067 17.469 1.00 63.56 210 ALA A CA 1
ATOM 1807 C C . ALA A 1 210 ? -28.374 4.186 17.090 1.00 63.56 210 ALA A C 1
ATOM 1809 O O . ALA A 1 210 ? -28.232 3.293 16.266 1.00 63.56 210 ALA A O 1
ATOM 1810 N N . ILE A 1 211 ? -29.562 4.417 17.667 1.00 62.06 211 ILE A N 1
ATOM 1811 C CA . ILE A 1 211 ? -30.780 3.645 17.356 1.00 62.06 211 ILE A CA 1
ATOM 1812 C C . ILE A 1 211 ? -31.332 3.971 15.961 1.00 62.06 211 ILE A C 1
ATOM 1814 O O . ILE A 1 211 ? -31.801 3.056 15.280 1.00 62.06 211 ILE A O 1
ATOM 1818 N N . GLU A 1 212 ? -31.321 5.241 15.546 1.00 63.75 212 GLU A N 1
ATOM 1819 C CA . GLU A 1 212 ? -31.791 5.647 14.212 1.00 63.75 212 GLU A CA 1
ATOM 1820 C C . GLU A 1 212 ? -30.923 5.042 13.107 1.00 63.75 212 GLU A C 1
ATOM 1822 O O . GLU A 1 212 ? -31.455 4.458 12.166 1.00 63.75 212 GLU A O 1
ATOM 1827 N N . GLU A 1 213 ? -29.604 5.079 13.275 1.00 66.31 213 GLU A N 1
ATOM 1828 C CA . GLU A 1 213 ? -28.645 4.578 12.288 1.00 66.31 213 GLU A CA 1
ATOM 1829 C C . GLU A 1 213 ? -28.641 3.037 12.185 1.00 66.31 213 GLU A C 1
ATOM 1831 O O . GLU A 1 213 ? -28.393 2.471 11.122 1.00 66.31 213 GLU A O 1
ATOM 1836 N N . PHE A 1 214 ? -28.981 2.328 13.271 1.00 65.69 214 PHE A N 1
ATOM 1837 C CA . PHE A 1 214 ? -28.994 0.858 13.294 1.00 65.69 214 PHE A CA 1
ATOM 1838 C C . PHE A 1 214 ? -30.312 0.207 12.872 1.00 65.69 214 PHE A C 1
ATOM 1840 O O . PHE A 1 214 ? -30.333 -0.984 12.550 1.00 65.69 214 PHE A O 1
ATOM 1847 N N . ARG A 1 215 ? -31.423 0.952 12.886 1.00 59.78 215 ARG A N 1
ATOM 1848 C CA . ARG A 1 215 ? -32.757 0.418 12.570 1.00 59.78 215 ARG A CA 1
ATOM 1849 C C . ARG A 1 215 ? -32.903 -0.063 11.126 1.00 59.78 215 ARG A C 1
ATOM 1851 O O . ARG A 1 215 ? -33.764 -0.900 10.875 1.00 59.78 215 ARG A O 1
ATOM 1858 N N . GLU A 1 216 ? -32.080 0.428 10.204 1.00 55.56 216 GLU A N 1
ATOM 1859 C CA . GLU A 1 216 ? -32.157 0.068 8.782 1.00 55.56 216 GLU A CA 1
ATOM 1860 C C . GLU A 1 216 ? -31.314 -1.164 8.401 1.00 55.56 216 GLU A C 1
ATOM 1862 O O . GLU A 1 216 ? -31.497 -1.708 7.314 1.00 55.56 216 GLU A O 1
ATOM 1867 N N . CYS A 1 217 ? -30.430 -1.650 9.284 1.00 52.91 217 CYS A N 1
ATOM 1868 C CA . CYS A 1 217 ? -29.332 -2.542 8.878 1.00 52.91 217 CYS A CA 1
ATOM 1869 C C . CYS A 1 217 ? -29.243 -3.895 9.608 1.00 52.91 217 CYS A C 1
ATOM 1871 O O . CYS A 1 217 ? -28.342 -4.672 9.289 1.00 52.91 217 CYS A O 1
ATOM 1873 N N . TYR A 1 218 ? -30.103 -4.202 10.589 1.00 55.78 218 TYR A N 1
ATOM 1874 C CA . TYR A 1 218 ? -29.858 -5.346 11.483 1.00 55.78 218 TYR A CA 1
ATOM 1875 C C . TYR A 1 218 ? -30.841 -6.516 11.337 1.00 55.78 218 TYR A C 1
ATOM 1877 O O . TYR A 1 218 ? -32.005 -6.409 11.713 1.00 55.78 218 TYR A O 1
ATOM 1885 N N . ASP A 1 219 ? -30.317 -7.661 10.886 1.00 52.53 219 ASP A N 1
ATOM 1886 C CA . ASP A 1 219 ? -31.009 -8.960 10.789 1.00 52.53 219 ASP A CA 1
ATOM 1887 C C . ASP A 1 219 ? -30.160 -10.081 11.455 1.00 52.53 219 ASP A C 1
ATOM 1889 O O . ASP A 1 219 ? -29.997 -11.180 10.926 1.00 52.53 219 ASP A O 1
ATOM 1893 N N . GLY A 1 220 ? -29.513 -9.770 12.594 1.00 58.16 220 GLY A N 1
ATOM 1894 C CA . GLY A 1 220 ? -28.490 -10.613 13.248 1.00 58.16 220 GLY A CA 1
ATOM 1895 C C . GLY A 1 220 ? -28.672 -10.865 14.758 1.00 58.16 220 GLY A C 1
ATOM 1896 O O . GLY A 1 220 ? -29.575 -10.326 15.397 1.00 58.16 220 GLY A O 1
ATOM 1897 N N . ASP A 1 221 ? -27.792 -11.699 15.336 1.00 52.50 221 ASP A N 1
ATOM 1898 C CA . ASP A 1 221 ? -27.829 -12.172 16.736 1.00 52.50 221 ASP A CA 1
ATOM 1899 C C . ASP A 1 221 ? -27.629 -11.018 17.757 1.00 52.50 221 ASP A C 1
ATOM 1901 O O . ASP A 1 221 ? -26.633 -10.289 17.681 1.00 52.50 221 ASP A O 1
ATOM 1905 N N . PRO A 1 222 ? -28.522 -10.848 18.756 1.00 53.25 222 PRO A N 1
ATOM 1906 C CA . PRO A 1 222 ? -28.481 -9.747 19.722 1.00 53.25 222 PRO A CA 1
ATOM 1907 C C . PRO A 1 222 ? -27.176 -9.560 20.505 1.00 53.25 222 PRO A C 1
ATOM 1909 O O . PRO A 1 222 ? -26.930 -8.474 21.036 1.00 53.25 222 PRO A O 1
ATOM 1912 N N . LYS A 1 223 ? -26.344 -10.601 20.626 1.00 55.03 223 LYS A N 1
ATOM 1913 C CA . LYS A 1 223 ? -25.081 -10.535 21.382 1.00 55.03 223 LYS A CA 1
ATOM 1914 C C . LYS A 1 223 ? -23.966 -9.768 20.661 1.00 55.03 223 LYS A C 1
ATOM 1916 O O . LYS A 1 223 ? -23.098 -9.238 21.351 1.00 55.03 223 LYS A O 1
ATOM 1921 N N . ASP A 1 224 ? -24.039 -9.633 19.337 1.00 69.19 224 ASP A N 1
ATOM 1922 C CA . ASP A 1 224 ? -23.071 -8.878 18.523 1.00 69.19 224 ASP A CA 1
ATOM 1923 C C . ASP A 1 224 ? -23.504 -7.427 18.254 1.00 69.19 224 ASP A C 1
ATOM 1925 O O . ASP A 1 224 ? -22.767 -6.653 17.641 1.00 69.19 224 ASP A O 1
ATOM 1929 N N . ILE A 1 225 ? -24.679 -7.012 18.745 1.00 74.62 225 ILE A N 1
ATOM 1930 C CA . ILE A 1 225 ? -25.222 -5.668 18.504 1.00 74.62 225 ILE A CA 1
ATOM 1931 C C . ILE A 1 225 ? -24.316 -4.591 19.103 1.00 74.62 225 ILE A C 1
ATOM 1933 O O . ILE A 1 225 ? -23.907 -3.681 18.394 1.00 74.62 225 ILE A O 1
ATOM 1937 N N . THR A 1 226 ? -23.955 -4.696 20.386 1.00 77.38 226 THR A N 1
ATOM 1938 C CA . THR A 1 226 ? -23.104 -3.694 21.058 1.00 77.38 226 THR A CA 1
ATOM 1939 C C . THR A 1 226 ? -21.765 -3.528 20.346 1.00 77.38 226 THR A C 1
ATOM 1941 O O . THR A 1 226 ? -21.289 -2.412 20.160 1.00 77.38 226 THR A O 1
ATOM 1944 N N . PHE A 1 227 ? -21.172 -4.644 19.927 1.00 83.56 227 PHE A N 1
ATOM 1945 C CA . PHE A 1 227 ? -19.912 -4.642 19.203 1.00 83.56 227 PHE A CA 1
ATOM 1946 C C . PHE A 1 227 ? -20.054 -3.953 17.843 1.00 83.56 227 PHE A C 1
ATOM 1948 O O . PHE A 1 227 ? -19.285 -3.046 17.533 1.00 83.56 227 PHE A O 1
ATOM 1955 N N . ASN A 1 228 ? -21.063 -4.339 17.058 1.00 81.38 228 ASN A N 1
ATOM 1956 C CA . ASN A 1 228 ? -21.271 -3.778 15.729 1.00 81.38 228 ASN A CA 1
ATOM 1957 C C . ASN A 1 228 ? -21.606 -2.279 15.806 1.00 81.38 228 ASN A C 1
ATOM 1959 O O . ASN A 1 228 ? -21.018 -1.506 15.060 1.00 81.38 228 ASN A O 1
ATOM 1963 N N . ILE A 1 229 ? -22.467 -1.840 16.734 1.00 83.69 229 ILE A N 1
ATOM 1964 C CA . ILE A 1 229 ? -22.773 -0.408 16.912 1.00 83.69 229 ILE A CA 1
ATOM 1965 C C . ILE A 1 229 ? -21.493 0.366 17.247 1.00 83.69 229 ILE A C 1
ATOM 1967 O O . ILE A 1 229 ? -21.194 1.372 16.607 1.00 83.69 229 ILE A O 1
ATOM 1971 N N . ALA A 1 230 ? -20.706 -0.117 18.214 1.00 86.31 230 ALA A N 1
ATOM 1972 C CA . ALA A 1 230 ? -19.459 0.541 18.590 1.00 86.31 230 ALA A CA 1
ATOM 1973 C C . ALA A 1 230 ? -18.462 0.600 17.419 1.00 86.31 230 ALA A C 1
ATOM 1975 O O . ALA A 1 230 ? -17.814 1.625 17.224 1.00 86.31 230 ALA A O 1
ATOM 1976 N N . TYR A 1 231 ? -18.371 -0.461 16.612 1.00 88.31 231 TYR A N 1
ATOM 1977 C CA . TYR A 1 231 ? -17.551 -0.486 15.402 1.00 88.31 231 TYR A CA 1
ATOM 1978 C C . TYR A 1 231 ? -17.945 0.614 14.411 1.00 88.31 231 TYR A C 1
ATOM 1980 O O . TYR A 1 231 ? -17.086 1.383 13.982 1.00 88.31 231 TYR A O 1
ATOM 1988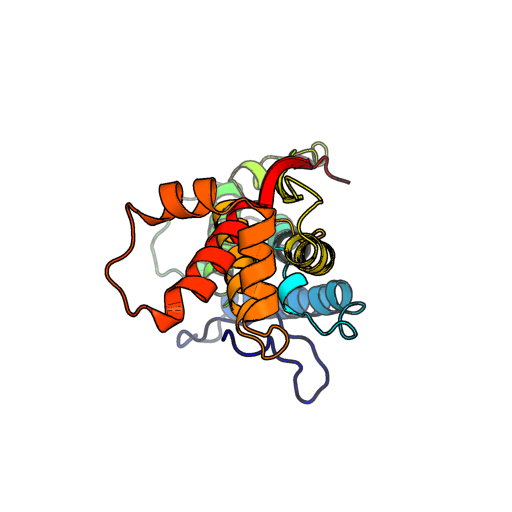 N N . TYR A 1 232 ? -19.236 0.721 14.086 1.00 87.06 232 TYR A N 1
ATOM 1989 C CA . TYR A 1 232 ? -19.733 1.720 13.139 1.00 87.06 232 TYR A CA 1
ATOM 1990 C C . TYR A 1 232 ? -19.489 3.150 13.625 1.00 87.06 232 TYR A C 1
ATOM 1992 O O . TYR A 1 232 ? -18.951 3.958 12.870 1.00 87.06 232 TYR A O 1
ATOM 2000 N N . ILE A 1 233 ? -19.774 3.434 14.900 1.00 88.19 233 ILE A N 1
ATOM 2001 C CA . ILE A 1 233 ? -19.502 4.741 15.521 1.00 88.19 233 ILE A CA 1
ATOM 2002 C C . ILE A 1 233 ? -18.014 5.099 15.425 1.00 88.19 233 ILE A C 1
ATOM 2004 O O . ILE A 1 233 ? -17.650 6.237 15.116 1.00 88.19 233 ILE A O 1
ATOM 2008 N N . LEU A 1 234 ? -17.131 4.132 15.691 1.00 89.94 234 LEU A N 1
ATOM 2009 C CA . LEU A 1 234 ? -15.693 4.361 15.604 1.00 89.94 234 LEU A CA 1
ATOM 2010 C C . LEU A 1 234 ? -15.258 4.614 14.163 1.00 89.94 234 LEU A C 1
ATOM 2012 O O . LEU A 1 234 ? -14.489 5.542 13.952 1.00 89.94 234 LEU A O 1
ATOM 2016 N N . CYS A 1 235 ? -15.759 3.865 13.180 1.00 90.00 235 CYS A N 1
ATOM 2017 C CA . CYS A 1 235 ? -15.491 4.133 11.766 1.00 90.00 235 CYS A CA 1
ATOM 2018 C C . CYS A 1 235 ? -15.955 5.534 11.347 1.00 90.00 235 CYS A C 1
ATOM 2020 O O . CYS A 1 235 ? -15.198 6.247 10.686 1.00 90.00 235 CYS A O 1
ATOM 2022 N N . ASP A 1 236 ? -17.146 5.957 11.777 1.00 89.19 236 ASP A N 1
ATOM 2023 C CA . ASP A 1 236 ? -17.674 7.285 11.459 1.00 89.19 236 ASP A CA 1
ATOM 2024 C C . ASP A 1 236 ? -16.912 8.421 12.163 1.00 89.19 236 ASP A C 1
ATOM 2026 O O . ASP A 1 236 ? -16.932 9.563 11.710 1.00 89.19 236 ASP A O 1
ATOM 2030 N N . SER A 1 237 ? -16.146 8.125 13.215 1.00 90.62 237 SER A N 1
ATOM 2031 C CA . SER A 1 237 ? -15.319 9.124 13.901 1.00 90.62 237 SER A CA 1
ATOM 2032 C C . SER A 1 237 ? -14.140 9.637 13.053 1.00 90.62 237 SER A C 1
ATOM 2034 O O . SER A 1 237 ? -13.516 10.635 13.426 1.00 90.62 237 SER A O 1
ATOM 2036 N N . PHE A 1 238 ? -13.817 8.992 11.924 1.00 91.25 238 PHE A N 1
ATOM 2037 C CA . PHE A 1 238 ? -12.672 9.335 11.075 1.00 91.25 238 PHE A CA 1
ATOM 2038 C C . PHE A 1 238 ? -13.085 9.971 9.740 1.00 91.25 238 PHE A C 1
ATOM 2040 O O . PHE A 1 238 ? -13.993 9.519 9.048 1.00 91.25 238 PHE A O 1
ATOM 2047 N N . GLU A 1 239 ? -12.342 11.000 9.341 1.00 93.62 239 GLU A N 1
ATOM 2048 C CA . GLU A 1 239 ? -12.408 11.663 8.041 1.00 93.62 239 GLU A CA 1
ATOM 2049 C C . GLU A 1 239 ? -11.113 11.487 7.252 1.00 93.62 239 GLU A C 1
ATOM 2051 O O . GLU A 1 239 ? -10.029 11.312 7.809 1.00 93.62 239 GLU A O 1
ATOM 2056 N N . TYR A 1 240 ? -11.223 11.594 5.928 1.00 91.50 240 TYR A N 1
ATOM 2057 C CA . TYR A 1 240 ? -10.109 11.406 5.003 1.00 91.50 240 TYR A CA 1
ATOM 2058 C C . TYR A 1 240 ? -9.955 12.656 4.142 1.00 91.50 240 TYR A C 1
ATOM 2060 O O . TYR A 1 240 ? -10.711 12.873 3.191 1.00 91.50 240 TYR A O 1
ATOM 2068 N N . ILE A 1 241 ? -8.981 13.493 4.499 1.00 89.75 241 ILE A N 1
ATOM 2069 C CA . ILE A 1 241 ? -8.785 14.813 3.895 1.00 89.75 241 ILE A CA 1
ATOM 2070 C C . ILE A 1 241 ? -7.742 14.722 2.786 1.00 89.75 241 ILE A C 1
ATOM 2072 O O . ILE A 1 241 ? -6.615 14.282 3.023 1.00 89.75 241 ILE A O 1
ATOM 2076 N N . ALA A 1 242 ? -8.115 15.185 1.594 1.00 85.19 242 ALA A N 1
ATOM 2077 C CA . ALA A 1 242 ? -7.201 15.354 0.474 1.00 85.19 242 ALA A CA 1
ATOM 2078 C C . ALA A 1 242 ? -6.261 16.546 0.714 1.00 85.19 242 ALA A C 1
ATOM 2080 O O . ALA A 1 242 ? -6.688 17.617 1.147 1.00 85.19 242 ALA A O 1
ATOM 2081 N N . TYR A 1 243 ? -4.983 16.384 0.396 1.00 79.50 243 TYR A N 1
ATOM 2082 C CA . TYR A 1 243 ? -4.000 17.457 0.400 1.00 79.50 243 TYR A CA 1
ATOM 2083 C C . TYR A 1 243 ? -3.015 17.273 -0.750 1.00 79.50 243 TYR A C 1
ATOM 2085 O O . TYR A 1 243 ? -2.657 16.154 -1.116 1.00 79.50 243 TYR A O 1
ATOM 2093 N N . THR A 1 244 ? -2.565 18.380 -1.327 1.00 74.19 244 THR A N 1
ATOM 2094 C CA . THR A 1 244 ? -1.569 18.371 -2.396 1.00 74.19 244 THR A CA 1
ATOM 2095 C C . THR A 1 244 ? -0.173 18.380 -1.787 1.00 74.19 244 THR A C 1
ATOM 2097 O O . THR A 1 244 ? 0.187 19.295 -1.044 1.00 74.19 244 THR A O 1
ATOM 2100 N N . ARG A 1 245 ? 0.634 17.360 -2.086 1.00 58.75 245 ARG A N 1
ATOM 2101 C CA . ARG A 1 245 ? 2.054 17.339 -1.722 1.00 58.75 245 ARG A CA 1
ATOM 2102 C C . ARG A 1 245 ? 2.859 18.111 -2.757 1.00 58.75 245 ARG A C 1
ATOM 2104 O O . ARG A 1 245 ? 2.971 17.667 -3.894 1.00 58.75 245 ARG A O 1
ATOM 2111 N N . SER A 1 246 ? 3.445 19.235 -2.362 1.00 44.47 246 SER A N 1
ATOM 2112 C CA . SER A 1 246 ? 4.551 19.849 -3.102 1.00 44.47 246 SER A CA 1
ATOM 2113 C C . SER A 1 246 ? 5.761 18.916 -3.011 1.00 44.47 246 SER A C 1
ATOM 2115 O O . SER A 1 246 ? 6.092 18.468 -1.913 1.00 44.47 246 SER A O 1
ATOM 2117 N N . SER A 1 247 ? 6.397 18.585 -4.133 1.00 44.09 247 SER A N 1
ATOM 2118 C CA . SER A 1 247 ? 7.635 17.798 -4.132 1.00 44.09 247 SER A CA 1
ATOM 2119 C C . SER A 1 247 ? 8.746 18.559 -3.407 1.00 44.09 247 SER A C 1
ATOM 2121 O O . SER A 1 247 ? 9.005 19.719 -3.729 1.00 44.09 247 SER A O 1
ATOM 2123 N N . LEU A 1 248 ? 9.354 17.900 -2.418 1.00 32.56 248 LEU A N 1
ATOM 2124 C CA . LEU A 1 248 ? 10.654 18.263 -1.848 1.00 32.56 248 LEU A CA 1
ATOM 2125 C C . LEU A 1 248 ? 11.770 17.743 -2.755 1.00 32.56 248 LEU A C 1
ATOM 2127 O O . LEU A 1 248 ? 11.589 16.629 -3.301 1.00 32.56 248 LEU A O 1
#